Protein AF-A0A7S0AEI3-F1 (afdb_monomer)

Organism: NCBI:txid73915

Foldseek 3Di:
DDPVVVVVVVVVVVVVVVVPDDDDDDPPPPPDDPPPDPDPPDDQCPPPDDPVVSVVVVVVVVVVVVVVVVVVCVPDDDPDPPDDPVRVVVVVVLLLVLLVVVLCVQQVQPPVSWRALVRGDPPPDDPVVVVLCVVVSVVRVVPRDTDDSVNSSVVSVVSCVVDPDNCVVVSDPPPCVCVPVVVVVVVVPDDDDPDDDPVNVVVVVVPDDPDDDDDD

Radius of gyration: 32.13 Å; Cα contacts (8 Å, |Δi|>4): 62; chains: 1; bounding box: 70×62×82 Å

Mean predicted aligned error: 19.8 Å

Sequence (216 aa):
KSYSERWVSLRKQVLQEQENGPSQDSRSQPEFRPQTGRGPLVERNKDHLPIGEFLYESGREKALQSQLLLEERGRSQPSTPRIGEASQKLFEETKRRKYRDLYETLVAADPEGKLRASTLTLSGLDDEFVEFLRPMTAYLHETGAALEFEPFCVALDCQRQHSVMPTAHLFVQKSSARTSGRYRAELEGESFMPQLDQLSTRIAARHRPRSAPLHE

pLDDT: mean 76.13, std 14.88, range [39.88, 94.5]

Structure (mmCIF, N/CA/C/O backbone):
data_AF-A0A7S0AEI3-F1
#
_entry.id   AF-A0A7S0AEI3-F1
#
loop_
_atom_site.group_PDB
_atom_site.id
_atom_site.type_symbol
_atom_site.label_atom_id
_atom_site.label_alt_id
_atom_site.label_comp_id
_atom_site.label_asym_id
_atom_site.label_entity_id
_atom_site.label_seq_id
_atom_site.pdbx_PDB_ins_code
_atom_site.Cartn_x
_atom_site.Cartn_y
_atom_site.Cartn_z
_atom_site.occupancy
_atom_site.B_iso_or_equiv
_atom_site.auth_seq_id
_atom_site.auth_comp_id
_atom_site.auth_asym_id
_atom_site.auth_atom_id
_atom_site.pdbx_PDB_model_num
ATOM 1 N N . LYS A 1 1 ? 0.961 30.733 -8.174 1.00 44.06 1 LYS A N 1
ATOM 2 C CA . LYS A 1 1 ? 1.424 31.634 -9.259 1.00 44.06 1 LYS A CA 1
ATOM 3 C C . LYS A 1 1 ? 1.709 30.764 -10.475 1.00 44.06 1 LYS A C 1
ATOM 5 O O . LYS A 1 1 ? 2.443 29.794 -10.345 1.00 44.06 1 LYS A O 1
ATOM 10 N N . SER A 1 2 ? 0.959 30.994 -11.549 1.00 47.44 2 SER A N 1
ATOM 11 C CA . SER A 1 2 ? 0.700 30.035 -12.627 1.00 47.44 2 SER A CA 1
ATOM 12 C C . SER A 1 2 ? 1.931 29.817 -13.512 1.00 47.44 2 SER A C 1
ATOM 14 O O . SER A 1 2 ? 2.505 30.775 -14.021 1.00 47.44 2 SER A O 1
ATOM 16 N N . TYR A 1 3 ? 2.312 28.555 -13.734 1.00 47.28 3 TYR A N 1
ATOM 17 C CA . TYR A 1 3 ? 3.397 28.150 -14.643 1.00 47.28 3 TYR A CA 1
ATOM 18 C C . TYR A 1 3 ? 3.211 28.670 -16.085 1.00 47.28 3 TYR A C 1
ATOM 20 O O . TYR A 1 3 ? 4.181 28.754 -16.834 1.00 47.28 3 TYR A O 1
ATOM 28 N N . SER A 1 4 ? 1.989 29.063 -16.456 1.00 63.56 4 SER A N 1
ATOM 29 C CA . SER A 1 4 ? 1.627 29.602 -17.772 1.00 63.56 4 SER A CA 1
ATOM 30 C C . SER A 1 4 ? 2.341 30.920 -18.110 1.00 63.56 4 SER A C 1
ATOM 32 O O . SER A 1 4 ? 2.839 31.093 -19.222 1.00 63.56 4 SER A O 1
ATOM 34 N N . GLU A 1 5 ? 2.485 31.829 -17.143 1.00 65.75 5 GLU A N 1
ATOM 35 C CA . GLU A 1 5 ? 3.040 33.169 -17.397 1.00 65.75 5 GLU A CA 1
ATOM 36 C C . GLU A 1 5 ? 4.527 33.122 -17.759 1.00 65.75 5 GLU A C 1
ATOM 38 O O . GLU A 1 5 ? 4.991 33.879 -18.610 1.00 65.75 5 GLU A O 1
ATOM 43 N N . ARG A 1 6 ? 5.274 32.178 -17.172 1.00 68.31 6 ARG A N 1
ATOM 44 C CA . ARG A 1 6 ? 6.701 31.988 -17.470 1.00 68.31 6 ARG A CA 1
ATOM 45 C C . ARG A 1 6 ? 6.923 31.564 -18.920 1.00 68.31 6 ARG A C 1
ATOM 47 O O . ARG A 1 6 ? 7.842 32.056 -19.567 1.00 68.31 6 ARG A O 1
ATOM 54 N N . TRP A 1 7 ? 6.059 30.692 -19.434 1.00 59.41 7 TRP A N 1
ATOM 55 C CA . TRP A 1 7 ? 6.139 30.195 -20.806 1.00 59.41 7 TRP A CA 1
ATOM 56 C C . TRP A 1 7 ? 5.724 31.241 -21.838 1.00 59.41 7 T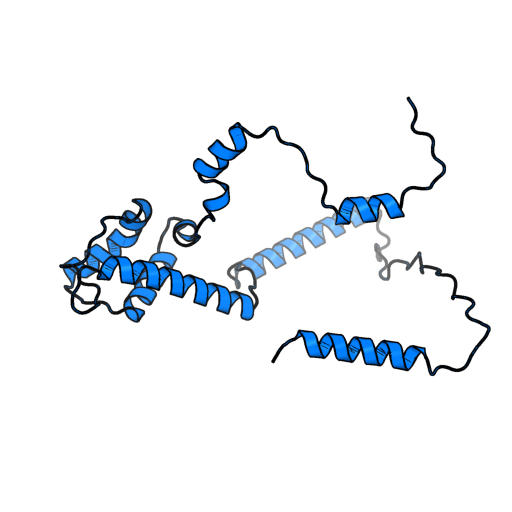RP A C 1
ATOM 58 O O . TRP A 1 7 ? 6.346 31.340 -22.896 1.00 59.41 7 TRP A O 1
ATOM 68 N N . VAL A 1 8 ? 4.717 32.059 -21.525 1.00 74.06 8 VAL A N 1
ATOM 69 C CA . VAL A 1 8 ? 4.290 33.158 -22.403 1.00 74.06 8 VAL A CA 1
ATOM 70 C C . VAL A 1 8 ? 5.374 34.237 -22.498 1.00 74.06 8 VAL A C 1
ATOM 72 O O . VAL A 1 8 ? 5.661 34.715 -23.597 1.00 74.06 8 VAL A O 1
ATOM 75 N N . SER A 1 9 ? 6.031 34.567 -21.383 1.00 75.75 9 SER A N 1
ATOM 76 C CA . SER A 1 9 ? 7.132 35.538 -21.359 1.00 75.75 9 SER A CA 1
ATOM 77 C C . SER A 1 9 ? 8.367 35.047 -22.115 1.00 75.75 9 SER A C 1
ATOM 79 O O . SER A 1 9 ? 8.921 35.801 -22.911 1.00 75.75 9 SER A O 1
ATOM 81 N N . LEU A 1 10 ? 8.744 33.771 -21.960 1.00 73.69 10 LEU A N 1
ATOM 82 C CA . LEU A 1 10 ? 9.875 33.188 -22.690 1.00 73.69 10 LEU A CA 1
ATOM 83 C C . LEU A 1 10 ? 9.633 33.201 -24.208 1.00 73.69 10 LEU A C 1
ATOM 85 O O . LEU A 1 10 ? 10.528 33.500 -24.991 1.00 73.69 10 LEU A O 1
ATOM 89 N N . ARG A 1 11 ? 8.392 32.931 -24.635 1.00 74.69 11 ARG A N 1
ATOM 90 C CA . ARG A 1 11 ? 8.020 32.938 -26.054 1.00 74.69 11 ARG A CA 1
ATOM 91 C C . ARG A 1 11 ? 8.049 34.342 -26.655 1.00 74.69 11 ARG A C 1
ATOM 93 O O . ARG A 1 11 ? 8.508 34.499 -27.782 1.00 74.69 11 ARG A O 1
ATOM 100 N N . LYS A 1 12 ? 7.588 35.352 -25.908 1.00 73.75 12 LYS A N 1
ATOM 101 C CA . LYS A 1 12 ? 7.699 36.760 -26.318 1.00 73.75 12 LYS A CA 1
ATOM 102 C C . LYS A 1 12 ? 9.157 37.193 -26.448 1.00 73.75 12 LYS A C 1
ATOM 104 O O . LYS A 1 12 ? 9.487 37.851 -27.424 1.00 73.75 12 LYS A O 1
ATOM 109 N N . GLN A 1 13 ? 10.016 36.772 -25.523 1.00 72.94 13 GLN A N 1
ATOM 110 C CA . GLN A 1 13 ? 11.439 37.103 -25.549 1.00 72.94 13 GLN A CA 1
ATOM 111 C C . GLN A 1 13 ? 12.151 36.502 -26.775 1.00 72.94 13 GLN A C 1
ATOM 113 O O . GLN A 1 13 ? 12.852 37.215 -27.482 1.00 72.94 13 GLN A O 1
ATOM 118 N N . VAL A 1 14 ? 11.873 35.235 -27.105 1.00 72.12 14 VAL A N 1
ATOM 119 C CA . VAL A 1 14 ? 12.439 34.562 -28.293 1.00 72.12 14 VAL A CA 1
ATOM 120 C C . VAL A 1 14 ? 11.960 35.188 -29.611 1.00 72.12 14 VAL A C 1
ATOM 122 O O . VAL A 1 14 ? 12.730 35.283 -30.563 1.00 72.12 14 VAL A O 1
ATOM 125 N N . LEU A 1 15 ? 10.701 35.632 -29.680 1.00 66.31 15 LEU A N 1
ATOM 126 C CA . LEU A 1 15 ? 10.169 36.336 -30.856 1.00 66.31 15 LEU A CA 1
ATOM 127 C C . LEU A 1 15 ? 10.798 37.728 -31.021 1.00 66.31 15 LEU A C 1
ATOM 129 O O . LEU A 1 15 ? 11.117 38.129 -32.134 1.00 66.31 15 LEU A O 1
ATOM 133 N N . GLN A 1 16 ? 11.037 38.431 -29.914 1.00 59.69 16 GLN A N 1
ATOM 134 C CA . GLN A 1 16 ? 11.614 39.775 -29.918 1.00 59.69 16 GLN A CA 1
ATOM 135 C C . GLN A 1 16 ? 13.125 39.777 -30.229 1.00 59.69 16 GLN A C 1
ATOM 137 O O . GLN A 1 16 ? 13.637 40.736 -30.804 1.00 59.69 16 GLN A O 1
ATOM 142 N N . GLU A 1 17 ? 13.831 38.687 -29.913 1.00 57.75 17 GLU A N 1
ATOM 143 C CA . GLU A 1 17 ? 15.216 38.445 -30.349 1.00 57.75 17 GLU A CA 1
ATOM 144 C C . GLU A 1 17 ? 15.315 38.056 -31.836 1.00 57.75 17 GLU A C 1
ATOM 146 O O . GLU A 1 17 ? 16.357 38.266 -32.457 1.00 57.75 17 GLU A O 1
ATOM 151 N N . GLN A 1 18 ? 14.236 37.541 -32.439 1.00 55.62 18 GLN A N 1
ATOM 152 C CA . GLN A 1 18 ? 14.187 37.211 -33.869 1.00 55.62 18 GLN A CA 1
ATOM 153 C C . GLN A 1 18 ? 13.951 38.426 -34.778 1.00 55.62 18 GLN A C 1
ATOM 155 O O . GLN A 1 18 ? 14.414 38.408 -35.917 1.00 55.62 18 GLN A O 1
ATOM 160 N N . GLU A 1 19 ? 13.275 39.476 -34.301 1.00 53.00 19 GLU A N 1
ATOM 161 C CA . GLU A 1 19 ? 12.952 40.665 -35.112 1.00 53.00 19 GLU A CA 1
ATOM 162 C C . GLU A 1 19 ? 14.052 41.745 -35.141 1.00 53.00 19 GLU A C 1
ATOM 164 O O . GLU A 1 19 ? 14.006 42.620 -35.999 1.00 53.00 19 GLU A O 1
ATOM 169 N N . ASN A 1 20 ? 15.069 41.682 -34.270 1.00 50.28 20 ASN A N 1
ATOM 170 C CA . ASN A 1 20 ? 16.138 42.699 -34.185 1.00 50.28 20 ASN A CA 1
ATOM 171 C C . ASN A 1 20 ? 17.513 42.246 -34.723 1.00 50.28 20 ASN A C 1
ATOM 173 O O . ASN A 1 20 ? 18.529 42.891 -34.461 1.00 50.28 20 ASN A O 1
ATOM 177 N N . GLY A 1 21 ? 17.578 41.143 -35.473 1.00 40.03 21 GLY A N 1
ATOM 178 C CA . GLY A 1 21 ? 18.807 40.702 -36.142 1.00 40.03 21 GLY A CA 1
ATOM 179 C C . GLY A 1 21 ? 18.993 41.385 -37.506 1.00 40.03 21 GLY A C 1
ATOM 180 O O . GLY A 1 21 ? 18.027 41.461 -38.264 1.00 40.03 21 GLY A O 1
ATOM 181 N N . PRO A 1 22 ? 20.200 41.867 -37.862 1.00 43.44 22 PRO A N 1
ATOM 182 C CA . PRO A 1 22 ? 20.429 42.528 -39.143 1.00 43.44 22 PRO A CA 1
ATOM 183 C C . PRO A 1 22 ? 20.186 41.561 -40.309 1.00 43.44 22 PRO A C 1
ATOM 185 O O . PRO A 1 22 ? 20.614 40.406 -40.268 1.00 43.44 22 PRO A O 1
ATOM 188 N N . SER A 1 23 ? 19.517 42.057 -41.355 1.00 51.41 23 SER A N 1
ATOM 189 C CA . SER A 1 23 ? 19.374 41.391 -42.651 1.00 51.41 23 SER A CA 1
ATOM 190 C C . SER A 1 23 ? 20.728 40.881 -43.144 1.00 51.41 23 SER A C 1
ATOM 192 O O . SER A 1 23 ? 21.584 41.662 -43.555 1.00 51.41 23 SER A O 1
ATOM 194 N N . GLN A 1 24 ? 20.909 39.563 -43.121 1.00 45.34 24 GLN A N 1
ATOM 195 C CA . GLN A 1 24 ? 21.987 38.876 -43.818 1.00 45.34 24 GLN A CA 1
ATOM 196 C C . GLN A 1 24 ? 21.371 37.869 -44.788 1.00 45.34 24 GLN A C 1
ATOM 198 O O . GLN A 1 24 ? 21.013 36.746 -44.423 1.00 45.34 24 GLN A O 1
ATOM 203 N N . ASP A 1 25 ? 21.273 38.296 -46.046 1.00 48.03 25 ASP A N 1
ATOM 204 C CA . ASP A 1 25 ? 21.417 37.415 -47.200 1.00 48.03 25 ASP A CA 1
ATOM 205 C C . ASP A 1 25 ? 22.655 36.535 -46.984 1.00 48.03 25 ASP A C 1
ATOM 207 O O . ASP A 1 25 ? 23.766 37.059 -46.952 1.00 48.03 25 ASP A O 1
ATOM 211 N N . SER A 1 26 ? 22.448 35.228 -46.765 1.00 48.03 26 SER A N 1
ATOM 212 C CA . SER A 1 26 ? 23.419 34.102 -46.789 1.00 48.03 26 SER A CA 1
ATOM 213 C C . SER A 1 26 ? 23.170 33.071 -45.676 1.00 48.03 26 SER A C 1
ATOM 215 O O . SER A 1 26 ? 24.053 32.720 -44.902 1.00 48.03 26 SER A O 1
ATOM 217 N N . ARG A 1 27 ? 21.970 32.486 -45.610 1.00 49.81 27 ARG A N 1
ATOM 218 C CA . ARG A 1 27 ? 21.813 31.168 -44.969 1.00 49.81 27 ARG A CA 1
ATOM 219 C C . ARG A 1 27 ? 21.789 30.085 -46.038 1.00 49.81 27 ARG A C 1
ATOM 221 O O . ARG A 1 27 ? 20.763 29.454 -46.275 1.00 49.81 27 ARG A O 1
ATOM 228 N N . SER A 1 28 ? 22.945 29.848 -46.660 1.00 56.56 28 SER A N 1
ATOM 229 C CA . SER A 1 28 ? 23.276 28.490 -47.086 1.00 56.56 28 SER A CA 1
ATOM 230 C C . SER A 1 28 ? 23.247 27.632 -45.822 1.00 56.56 28 SER A C 1
ATOM 232 O O . SER A 1 28 ? 24.151 27.660 -44.990 1.00 56.56 28 SER A O 1
ATOM 234 N N . GLN A 1 29 ? 22.126 26.950 -45.609 1.00 61.62 29 GLN A N 1
ATOM 235 C CA . GLN A 1 29 ? 22.013 25.918 -44.587 1.00 61.62 29 GLN A CA 1
ATOM 236 C C . GLN A 1 29 ? 23.219 24.976 -44.748 1.00 61.62 29 GLN A C 1
ATOM 238 O O . GLN A 1 29 ? 23.437 24.499 -45.865 1.00 61.62 29 GLN A O 1
ATOM 243 N N . PRO A 1 30 ? 24.027 24.720 -43.703 1.00 64.00 30 PRO A N 1
ATOM 244 C CA . PRO A 1 30 ? 25.068 23.712 -43.797 1.00 64.00 30 PRO A CA 1
ATOM 245 C C . PRO A 1 30 ? 24.380 22.374 -44.070 1.00 64.00 30 PRO A C 1
ATOM 247 O O . PRO A 1 30 ? 23.613 21.870 -43.251 1.00 64.00 30 PRO A O 1
ATOM 250 N N . GLU A 1 31 ? 24.605 21.850 -45.271 1.00 70.94 31 GLU A N 1
ATOM 251 C CA . GLU A 1 31 ? 24.071 20.580 -45.740 1.00 70.94 31 GLU A CA 1
ATOM 252 C C . GLU A 1 31 ? 24.394 19.492 -44.706 1.00 70.94 31 GLU A C 1
ATOM 254 O O . GLU A 1 31 ? 25.557 19.250 -44.372 1.00 70.94 31 GLU A O 1
ATOM 259 N N . PHE A 1 32 ? 23.352 18.883 -44.137 1.00 72.31 32 PHE A N 1
ATOM 260 C CA . PHE A 1 32 ? 23.480 17.868 -43.098 1.00 72.31 32 PHE A CA 1
ATOM 261 C C . PHE A 1 32 ? 24.219 16.649 -43.658 1.00 72.31 32 PHE A C 1
ATOM 263 O O . PHE A 1 32 ? 23.656 15.843 -44.396 1.00 72.31 32 PHE A O 1
ATOM 270 N N . ARG A 1 33 ? 25.495 16.514 -43.290 1.00 70.81 33 ARG A N 1
ATOM 271 C CA . ARG A 1 33 ? 26.323 15.342 -43.585 1.00 70.81 33 ARG A CA 1
ATOM 272 C C . ARG A 1 33 ? 26.484 14.542 -42.300 1.00 70.81 33 ARG A C 1
ATOM 274 O O . ARG A 1 33 ? 27.399 14.834 -41.526 1.00 70.81 33 ARG A O 1
ATOM 281 N N . PRO A 1 34 ? 25.591 13.574 -42.018 1.00 75.12 34 PRO A N 1
ATOM 282 C CA . PRO A 1 34 ? 25.747 12.740 -40.843 1.00 75.12 34 PRO A CA 1
ATOM 283 C C . PRO A 1 34 ? 27.094 12.038 -40.953 1.00 75.12 34 PRO A C 1
ATOM 285 O O . PRO A 1 34 ? 27.416 11.425 -41.973 1.00 75.12 34 PRO A O 1
ATOM 288 N N . GLN A 1 35 ? 27.895 12.161 -39.901 1.00 74.75 35 GLN A N 1
ATOM 289 C CA . GLN A 1 35 ? 29.186 11.503 -39.809 1.00 74.75 35 GLN A CA 1
ATOM 290 C C . GLN A 1 35 ? 28.932 9.997 -39.655 1.00 74.75 35 GLN A C 1
ATOM 292 O O . GLN A 1 35 ? 28.807 9.468 -38.552 1.00 74.75 35 GLN A O 1
ATOM 297 N N . THR A 1 36 ? 28.758 9.315 -40.782 1.00 71.81 36 THR A N 1
ATOM 298 C CA . THR A 1 36 ? 28.615 7.864 -40.850 1.00 71.81 36 THR A CA 1
ATOM 299 C C . THR A 1 36 ? 30.013 7.250 -40.895 1.00 71.81 36 THR A C 1
ATOM 301 O O . THR A 1 36 ? 30.912 7.782 -41.540 1.00 71.81 36 THR A O 1
ATOM 304 N N . GLY A 1 37 ? 30.227 6.161 -40.153 1.00 66.81 37 GLY A N 1
ATOM 305 C CA . GLY A 1 37 ? 31.503 5.437 -40.184 1.00 66.81 37 G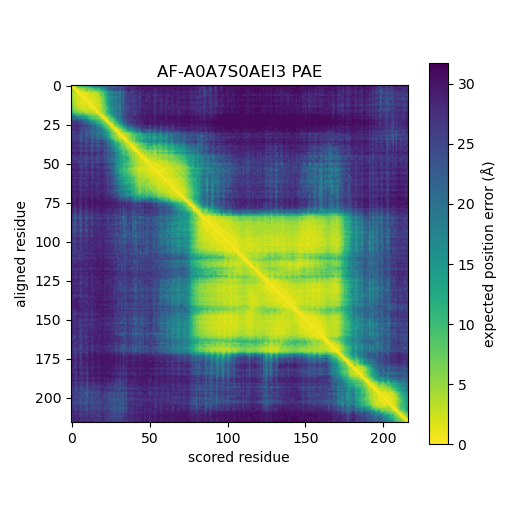LY A CA 1
ATOM 306 C C . GLY A 1 37 ? 32.513 5.793 -39.092 1.00 66.81 37 GLY A C 1
ATOM 307 O O . GLY A 1 37 ? 33.714 5.760 -39.345 1.00 66.81 37 GLY A O 1
ATOM 308 N N . ARG A 1 38 ? 32.077 6.065 -37.852 1.00 74.19 38 ARG A N 1
ATOM 309 C CA . ARG A 1 38 ? 33.008 5.926 -36.719 1.00 74.19 38 ARG A CA 1
ATOM 310 C C . ARG A 1 38 ? 33.441 4.464 -36.637 1.00 74.19 38 ARG A C 1
ATOM 312 O O . ARG A 1 38 ? 32.641 3.604 -36.271 1.00 74.19 38 ARG A O 1
ATOM 319 N N . GLY A 1 39 ? 34.689 4.200 -37.018 1.00 73.94 39 GLY A N 1
ATOM 320 C CA . GLY A 1 39 ? 35.309 2.896 -36.828 1.00 73.94 39 GLY A CA 1
ATOM 321 C C . GLY A 1 39 ? 35.254 2.492 -35.350 1.00 73.94 39 GLY A C 1
ATOM 322 O O . GLY A 1 39 ? 35.203 3.363 -34.475 1.00 73.94 39 GLY A O 1
ATOM 323 N N . PRO A 1 40 ? 35.213 1.187 -35.043 1.00 74.81 40 PRO A N 1
ATOM 324 C CA . PRO A 1 40 ? 35.246 0.725 -33.663 1.00 74.81 40 PRO A CA 1
ATOM 325 C C . PRO A 1 40 ? 36.484 1.297 -32.957 1.00 74.81 40 PRO A C 1
ATOM 327 O O . PRO A 1 40 ? 37.599 1.140 -33.441 1.00 74.81 40 PRO A O 1
ATOM 330 N N . LEU A 1 41 ? 36.284 1.956 -31.809 1.00 74.56 41 LEU A N 1
ATOM 331 C CA . LEU A 1 41 ? 37.374 2.539 -31.009 1.00 74.56 41 LEU A CA 1
ATOM 332 C C . LEU A 1 41 ? 38.337 1.487 -30.440 1.00 74.56 41 LEU A C 1
ATOM 334 O O . LEU A 1 41 ? 39.406 1.832 -29.949 1.00 74.56 41 LEU A O 1
ATOM 338 N N . VAL A 1 42 ? 37.936 0.218 -30.460 1.00 74.31 42 VAL A N 1
ATOM 339 C CA . VAL A 1 42 ? 38.670 -0.884 -29.853 1.00 74.31 42 VAL A CA 1
ATOM 340 C C . VAL A 1 42 ? 38.805 -1.995 -30.880 1.00 74.31 42 VAL A C 1
ATOM 342 O O . VAL A 1 42 ? 37.814 -2.469 -31.444 1.00 74.31 42 VAL A O 1
ATOM 345 N N . GLU A 1 43 ? 40.046 -2.405 -31.105 1.00 80.69 43 GLU A N 1
ATOM 346 C CA . GLU A 1 43 ? 40.370 -3.594 -31.876 1.00 80.69 43 GLU A CA 1
ATOM 347 C C . GLU A 1 43 ? 39.783 -4.828 -31.185 1.00 80.69 43 GLU A C 1
ATOM 349 O O . GLU A 1 43 ? 40.017 -5.063 -29.999 1.00 80.69 43 GLU A O 1
ATOM 354 N N . ARG A 1 44 ? 38.951 -5.574 -31.918 1.00 77.88 44 ARG A N 1
ATOM 355 C CA . ARG A 1 44 ? 38.142 -6.659 -31.348 1.00 77.88 44 ARG A CA 1
ATOM 356 C C . ARG A 1 44 ? 38.967 -7.903 -31.034 1.00 77.88 44 ARG A C 1
ATOM 358 O O . ARG A 1 44 ? 38.682 -8.530 -30.030 1.00 77.88 44 ARG A O 1
ATOM 365 N N . ASN A 1 45 ? 39.958 -8.229 -31.864 1.00 84.19 45 ASN A N 1
ATOM 366 C CA . ASN A 1 45 ? 40.804 -9.418 -31.745 1.00 84.19 45 ASN A CA 1
ATOM 367 C C . ASN A 1 45 ? 42.276 -8.990 -31.737 1.00 84.19 45 ASN A C 1
ATOM 369 O O . ASN A 1 45 ? 42.949 -9.053 -32.764 1.00 84.19 45 ASN A O 1
ATOM 373 N N . LYS A 1 46 ? 42.734 -8.486 -30.588 1.00 82.94 46 LYS A N 1
ATOM 374 C CA . LYS A 1 46 ? 44.111 -7.998 -30.407 1.00 82.94 46 LYS A CA 1
ATOM 375 C C . LYS A 1 46 ? 45.151 -9.111 -30.531 1.00 82.94 46 LYS A C 1
ATOM 377 O O . LYS A 1 46 ? 46.284 -8.852 -30.910 1.00 82.94 46 LYS A O 1
ATOM 382 N N . ASP A 1 47 ? 44.738 -10.339 -30.244 1.00 85.44 47 ASP A N 1
ATOM 383 C CA . ASP A 1 47 ? 45.613 -11.508 -30.199 1.00 85.44 47 ASP A CA 1
ATOM 384 C C . ASP A 1 47 ? 45.698 -12.227 -31.557 1.00 85.44 47 ASP A C 1
ATOM 386 O O . ASP A 1 47 ? 46.338 -13.269 -31.674 1.00 85.44 47 ASP A O 1
ATOM 390 N N . HIS A 1 48 ? 45.055 -11.672 -32.598 1.00 85.38 48 HIS A N 1
ATOM 391 C CA . HIS A 1 48 ? 44.999 -12.214 -33.962 1.00 85.38 48 HIS A CA 1
ATOM 392 C C . HIS A 1 48 ? 44.632 -13.706 -34.030 1.00 85.38 48 HIS A C 1
ATOM 394 O O . HIS A 1 48 ? 45.042 -14.423 -34.944 1.00 85.38 48 HIS A O 1
ATOM 400 N N . LEU A 1 49 ? 43.816 -14.169 -33.082 1.00 88.81 49 LEU A N 1
ATOM 401 C CA . LEU A 1 49 ? 43.397 -15.561 -33.007 1.00 88.81 49 LEU A CA 1
ATOM 402 C C . LEU A 1 49 ? 42.528 -15.942 -34.214 1.00 88.81 49 LEU A C 1
ATOM 404 O O . LEU A 1 49 ? 41.784 -15.096 -34.734 1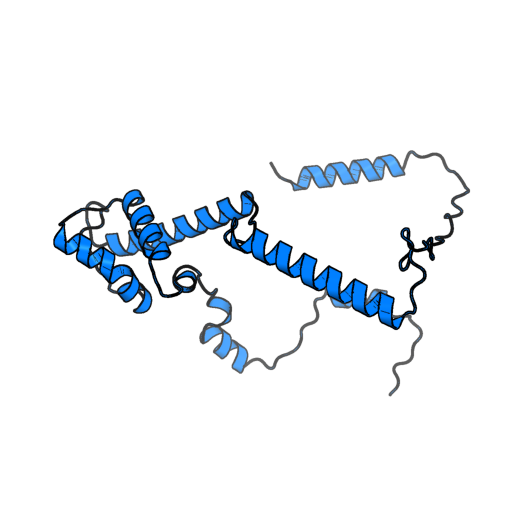.00 88.81 49 LEU A O 1
ATOM 408 N N . PRO A 1 50 ? 42.544 -17.217 -34.639 1.00 92.50 50 PRO A N 1
ATOM 409 C CA . PRO A 1 50 ? 41.534 -17.747 -35.541 1.00 92.50 50 PRO A CA 1
ATOM 410 C C . PRO A 1 50 ? 40.131 -17.412 -35.025 1.00 92.50 50 PRO A C 1
ATOM 412 O O . PRO A 1 50 ? 39.854 -17.509 -33.830 1.00 92.50 50 PRO A O 1
ATOM 415 N N . ILE A 1 51 ? 39.219 -17.039 -35.928 1.00 84.31 51 ILE A N 1
ATOM 416 C CA . ILE A 1 51 ? 37.892 -16.521 -35.553 1.00 84.31 51 ILE A CA 1
ATOM 417 C C . ILE A 1 51 ? 37.122 -17.454 -34.601 1.00 84.31 51 ILE A C 1
ATOM 419 O O . ILE A 1 51 ? 36.409 -16.975 -33.724 1.00 84.31 51 ILE A O 1
ATOM 423 N N . GLY A 1 52 ? 37.289 -18.775 -34.738 1.00 90.00 52 GLY A N 1
ATOM 424 C CA . GLY A 1 52 ? 36.667 -19.762 -33.853 1.00 90.00 52 GLY A CA 1
ATOM 425 C C . GLY A 1 52 ? 37.199 -19.713 -32.419 1.00 90.00 52 GLY A C 1
ATOM 426 O O . GLY A 1 52 ? 36.408 -19.723 -31.479 1.00 90.00 52 GLY A O 1
ATOM 427 N N . GLU A 1 53 ? 38.517 -19.597 -32.250 1.00 89.06 53 GLU A N 1
ATOM 428 C CA . GLU A 1 53 ? 39.165 -19.509 -30.935 1.00 89.06 53 GLU A CA 1
ATOM 429 C C . GLU A 1 53 ? 38.836 -18.179 -30.258 1.00 89.06 53 GLU A C 1
ATOM 431 O O . GLU A 1 53 ? 38.396 -18.163 -29.111 1.00 89.06 53 GLU A O 1
ATOM 436 N N . PHE A 1 54 ? 38.899 -17.078 -31.012 1.00 90.75 54 PHE A N 1
ATOM 437 C CA . PHE A 1 54 ? 38.508 -15.757 -30.523 1.00 90.75 54 PHE A CA 1
ATOM 438 C C . PHE A 1 54 ? 37.065 -15.727 -29.995 1.00 90.75 54 PHE A C 1
ATOM 440 O O . PHE A 1 54 ? 36.793 -15.182 -28.922 1.00 90.75 54 PHE A O 1
ATOM 447 N N . LEU A 1 55 ? 36.116 -1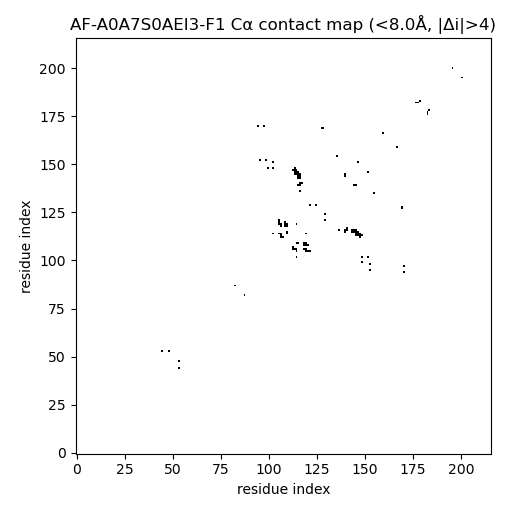6.305 -30.743 1.00 88.44 55 LEU A N 1
ATOM 448 C CA . LEU A 1 55 ? 34.712 -16.357 -30.328 1.00 88.44 55 LEU A CA 1
ATOM 449 C C . LEU A 1 55 ? 34.510 -17.255 -29.106 1.00 88.44 55 LEU A C 1
ATOM 451 O O . LEU A 1 55 ? 33.709 -16.913 -28.233 1.00 88.44 55 LEU A O 1
ATOM 455 N N . TYR A 1 56 ? 35.234 -18.373 -29.031 1.00 90.00 56 TYR A N 1
ATOM 456 C CA . TYR A 1 56 ? 35.187 -19.282 -27.891 1.00 90.00 56 TYR A CA 1
ATOM 457 C C . TYR A 1 56 ? 35.697 -18.606 -26.613 1.00 90.00 56 TYR A C 1
ATOM 459 O O . TYR A 1 56 ? 35.007 -18.617 -25.592 1.00 90.00 56 TYR A O 1
ATOM 467 N N . GLU A 1 57 ? 36.851 -17.943 -26.677 1.00 87.44 57 GLU A N 1
ATOM 468 C CA . GLU A 1 57 ? 37.429 -17.219 -25.543 1.00 87.44 57 GLU A CA 1
ATOM 469 C C . GLU A 1 57 ? 36.577 -16.016 -25.136 1.00 87.44 57 GLU A C 1
ATOM 471 O O . GLU A 1 57 ? 36.247 -15.874 -23.959 1.00 87.44 57 GLU A O 1
ATOM 476 N N . SER A 1 58 ? 36.109 -15.221 -26.104 1.00 84.56 58 SER A N 1
ATOM 477 C CA . SER A 1 58 ? 35.203 -14.092 -25.853 1.00 84.56 58 SER A CA 1
ATOM 478 C C . SER A 1 58 ? 33.888 -14.534 -25.204 1.00 84.56 58 SER A C 1
ATOM 480 O O . SER A 1 58 ? 33.335 -13.841 -24.347 1.00 84.56 58 SER A O 1
ATOM 482 N N . GLY A 1 59 ? 33.347 -15.680 -25.630 1.00 86.75 59 GLY A N 1
ATOM 483 C CA . GLY A 1 59 ? 32.152 -16.274 -25.038 1.00 86.75 59 GLY A CA 1
ATOM 484 C C . GLY A 1 59 ? 32.402 -16.741 -23.606 1.00 86.75 59 GLY A C 1
ATOM 485 O O . GLY A 1 59 ? 31.606 -16.443 -22.712 1.00 86.75 59 GLY A O 1
ATOM 486 N N . ARG A 1 60 ? 33.536 -17.411 -23.374 1.00 88.75 60 ARG A N 1
ATOM 487 C CA . ARG A 1 60 ? 33.954 -17.890 -22.052 1.00 88.75 60 ARG A CA 1
ATOM 488 C C . ARG A 1 60 ? 34.179 -16.739 -21.072 1.00 88.75 60 ARG A C 1
ATOM 490 O O . ARG A 1 60 ? 33.701 -16.801 -19.944 1.00 88.75 60 ARG A O 1
ATOM 497 N N . GLU A 1 61 ? 34.861 -15.680 -21.498 1.00 85.44 61 GLU A N 1
ATOM 498 C CA . GLU A 1 61 ? 35.134 -14.503 -20.670 1.00 85.44 61 GLU A CA 1
ATOM 499 C C . GLU A 1 61 ? 33.839 -13.790 -20.262 1.00 85.44 61 GLU A C 1
ATOM 501 O O . GLU A 1 61 ? 33.641 -13.487 -19.085 1.00 85.44 61 GLU A O 1
ATOM 506 N N . LYS A 1 62 ? 32.902 -13.599 -21.200 1.00 84.94 62 LYS A N 1
ATOM 507 C CA . LYS A 1 62 ? 31.590 -13.000 -20.902 1.00 84.94 62 LYS A CA 1
ATOM 508 C C . LYS A 1 62 ? 30.762 -13.842 -19.939 1.00 84.94 62 LYS A C 1
ATOM 510 O O . LYS A 1 62 ? 30.086 -13.282 -19.077 1.00 84.94 62 LYS A O 1
ATOM 515 N N . ALA A 1 63 ? 30.805 -15.167 -20.071 1.00 82.94 63 ALA A N 1
ATOM 516 C CA . ALA A 1 63 ? 30.113 -16.066 -19.155 1.00 82.94 63 ALA A CA 1
ATOM 517 C C . ALA A 1 63 ? 30.680 -15.956 -17.730 1.00 82.94 63 ALA A C 1
ATOM 519 O O . ALA A 1 63 ? 29.911 -15.820 -16.779 1.00 82.94 63 ALA A O 1
ATOM 520 N N . LEU A 1 64 ? 32.009 -15.916 -17.591 1.00 85.69 64 LEU A N 1
ATOM 521 C CA . LEU A 1 64 ? 32.678 -15.737 -16.299 1.00 85.69 64 LEU A CA 1
ATOM 522 C C . LEU A 1 64 ? 32.389 -14.362 -15.683 1.00 85.69 64 LEU A C 1
ATOM 524 O O . LEU A 1 64 ? 32.050 -14.281 -14.505 1.00 85.69 64 LEU A O 1
ATOM 528 N N . GLN A 1 65 ? 32.442 -13.285 -16.471 1.00 83.25 65 GLN A N 1
ATOM 529 C CA . GLN A 1 65 ? 32.077 -11.944 -15.998 1.00 83.25 65 GLN A CA 1
ATOM 530 C C . GLN A 1 65 ? 30.609 -11.866 -15.566 1.00 83.25 65 GLN A C 1
ATOM 532 O O . GLN A 1 65 ? 30.298 -11.269 -14.538 1.00 83.25 65 GLN A O 1
ATOM 537 N N . SER A 1 66 ? 29.699 -12.492 -16.318 1.00 79.44 66 SER A N 1
ATOM 538 C CA . SER A 1 66 ? 28.285 -12.571 -15.948 1.00 79.44 66 SER A CA 1
ATOM 539 C C . SER A 1 66 ? 28.090 -13.333 -14.640 1.00 79.44 66 SER A C 1
ATOM 541 O O . SER A 1 66 ? 27.291 -12.909 -13.810 1.00 79.44 66 SER A O 1
ATOM 543 N N . GLN A 1 67 ? 28.806 -14.442 -14.446 1.00 80.62 67 GLN A N 1
ATOM 544 C CA . GLN A 1 67 ? 28.731 -15.238 -13.224 1.00 80.62 67 GLN A CA 1
ATOM 545 C C . GLN A 1 67 ? 29.260 -14.459 -12.015 1.00 80.62 67 GLN A C 1
ATOM 547 O O . GLN A 1 67 ? 28.583 -14.411 -10.993 1.00 80.62 67 GLN A O 1
ATOM 552 N N . LEU A 1 68 ? 30.395 -13.770 -12.157 1.00 79.94 68 LEU A N 1
ATOM 553 C CA . LEU A 1 68 ? 30.945 -12.902 -11.112 1.00 79.94 68 LEU A CA 1
ATOM 554 C C . LEU A 1 68 ? 30.002 -11.742 -10.770 1.00 79.94 68 LEU A C 1
ATOM 556 O O . LEU A 1 68 ? 29.759 -11.478 -9.596 1.00 79.94 68 LEU A O 1
ATOM 560 N N . LEU A 1 69 ? 29.398 -11.095 -11.773 1.00 74.25 69 LEU A N 1
ATOM 561 C CA . LEU A 1 69 ? 28.389 -10.052 -11.554 1.00 74.25 69 LEU A CA 1
ATOM 562 C C . LEU A 1 69 ? 27.142 -10.585 -10.841 1.00 74.25 69 LEU A C 1
ATOM 564 O O . LEU A 1 69 ? 26.554 -9.874 -10.027 1.00 74.25 69 LEU A O 1
ATOM 568 N N . LEU A 1 70 ? 26.717 -11.814 -11.145 1.00 69.19 70 LEU A N 1
ATOM 569 C CA . LEU A 1 70 ? 25.605 -12.491 -10.473 1.00 69.19 70 LEU A CA 1
ATOM 570 C C . LEU A 1 70 ? 25.951 -12.851 -9.024 1.00 69.19 70 LEU A C 1
ATOM 572 O O . LEU A 1 70 ? 25.120 -12.641 -8.141 1.00 69.19 70 LEU A O 1
ATOM 576 N N . GLU A 1 71 ? 27.163 -13.338 -8.765 1.00 70.81 71 GLU A N 1
ATOM 577 C CA . GLU A 1 71 ? 27.646 -13.662 -7.419 1.00 70.81 71 GLU A CA 1
ATOM 578 C C . GLU A 1 71 ? 27.838 -12.409 -6.552 1.00 70.81 71 GLU A C 1
ATOM 580 O O . GLU A 1 71 ? 27.439 -12.409 -5.385 1.00 70.81 71 GLU A O 1
ATOM 585 N N . GLU A 1 72 ? 28.351 -11.309 -7.114 1.00 64.25 72 GLU A N 1
ATOM 586 C CA . GLU A 1 72 ? 28.403 -10.011 -6.428 1.00 64.25 72 GLU A CA 1
ATOM 587 C C . GLU A 1 72 ? 27.000 -9.455 -6.151 1.00 64.25 72 GLU A C 1
ATOM 589 O O . GLU A 1 72 ? 26.733 -8.953 -5.055 1.00 64.25 72 GLU A O 1
ATOM 594 N N . ARG A 1 73 ? 26.059 -9.588 -7.100 1.00 55.97 73 ARG A N 1
ATOM 595 C CA . ARG A 1 73 ? 24.658 -9.184 -6.883 1.00 55.97 73 ARG A CA 1
ATOM 596 C C . ARG A 1 73 ? 23.968 -10.015 -5.812 1.00 55.97 73 ARG A C 1
ATOM 598 O O . ARG A 1 73 ? 23.190 -9.461 -5.039 1.00 55.97 73 ARG A O 1
ATOM 605 N N . GLY A 1 74 ? 24.257 -11.314 -5.757 1.00 54.53 74 GLY A N 1
ATOM 606 C CA . GLY A 1 74 ? 23.676 -12.240 -4.788 1.00 54.53 74 GLY A CA 1
ATOM 607 C C . GLY A 1 74 ? 24.085 -11.957 -3.343 1.00 54.53 74 GLY A C 1
ATOM 608 O O . GLY A 1 74 ? 23.388 -12.387 -2.428 1.00 54.53 74 GLY A O 1
ATOM 609 N N . ARG A 1 75 ? 25.179 -11.214 -3.118 1.00 56.88 75 ARG A N 1
ATOM 610 C CA . ARG A 1 75 ? 25.703 -10.948 -1.770 1.00 56.88 75 ARG A CA 1
ATOM 611 C C . ARG A 1 75 ? 25.278 -9.614 -1.152 1.00 56.88 75 ARG A C 1
ATOM 613 O O . ARG A 1 75 ? 25.349 -9.513 0.069 1.00 56.88 75 ARG A O 1
ATOM 620 N N . SER A 1 76 ? 24.806 -8.622 -1.924 1.00 53.22 76 SER A N 1
ATOM 621 C CA . SER A 1 76 ? 24.715 -7.249 -1.377 1.00 53.22 76 SER A CA 1
ATOM 622 C C . SER A 1 76 ? 23.560 -6.349 -1.833 1.00 53.22 76 SER A C 1
ATOM 624 O O . SER A 1 76 ? 23.550 -5.178 -1.445 1.00 53.22 76 SER A O 1
ATOM 626 N N . GLN A 1 77 ? 22.575 -6.798 -2.617 1.00 48.12 77 GLN A N 1
ATOM 627 C CA . GLN A 1 77 ? 21.412 -5.944 -2.917 1.00 48.12 77 GLN A CA 1
ATOM 628 C C . GLN A 1 77 ? 20.125 -6.771 -3.062 1.00 48.12 77 GLN A C 1
ATOM 630 O O . GLN A 1 77 ? 20.052 -7.599 -3.972 1.00 48.12 77 GLN A O 1
ATOM 635 N N . PRO A 1 78 ? 19.065 -6.512 -2.269 1.00 48.34 78 PRO A N 1
ATOM 636 C CA . PRO A 1 78 ? 17.731 -6.882 -2.715 1.00 48.34 78 PRO A CA 1
ATOM 637 C C . PRO A 1 78 ? 17.483 -6.157 -4.042 1.00 48.34 78 PRO A C 1
ATOM 639 O O . PRO A 1 78 ? 17.771 -4.967 -4.178 1.00 48.34 78 PRO A O 1
ATOM 642 N N . SER A 1 79 ? 16.991 -6.882 -5.042 1.00 49.84 79 SER A N 1
ATOM 643 C CA . SER A 1 79 ? 16.681 -6.378 -6.379 1.00 49.84 79 SER A CA 1
ATOM 644 C C . SER A 1 79 ? 15.447 -5.471 -6.360 1.00 49.84 79 SER A C 1
ATOM 646 O O . SER A 1 79 ? 14.469 -5.718 -7.067 1.00 49.84 79 SER A O 1
ATOM 648 N N . THR A 1 80 ? 15.439 -4.446 -5.511 1.00 55.88 80 THR A N 1
ATOM 649 C CA . THR A 1 80 ? 14.376 -3.457 -5.521 1.00 55.88 80 THR A CA 1
ATOM 650 C C . THR A 1 80 ? 14.655 -2.476 -6.658 1.00 55.88 80 THR A C 1
ATOM 652 O O . THR A 1 80 ? 15.777 -1.975 -6.805 1.00 55.88 80 THR A O 1
ATOM 655 N N . PRO A 1 81 ? 13.669 -2.219 -7.530 1.00 58.44 81 PRO A N 1
ATOM 656 C CA . PRO A 1 81 ? 13.803 -1.178 -8.532 1.00 58.44 81 PRO A CA 1
ATOM 657 C C . PRO A 1 81 ? 14.114 0.138 -7.815 1.00 58.44 81 PRO A C 1
ATOM 659 O O . PRO A 1 81 ? 13.430 0.501 -6.856 1.00 58.44 81 PRO A O 1
ATOM 662 N N . ARG A 1 82 ? 15.162 0.843 -8.263 1.00 65.81 82 ARG A N 1
ATOM 663 C CA . ARG A 1 82 ? 15.533 2.168 -7.747 1.00 65.81 82 ARG A CA 1
ATOM 664 C C . ARG A 1 82 ? 14.465 3.178 -8.155 1.00 65.81 82 ARG A C 1
ATOM 666 O O . ARG A 1 82 ? 14.590 3.884 -9.149 1.00 65.81 82 ARG A O 1
ATOM 673 N N . ILE A 1 83 ? 13.377 3.190 -7.400 1.00 74.75 83 ILE A N 1
ATOM 674 C CA . ILE A 1 83 ? 12.365 4.233 -7.420 1.00 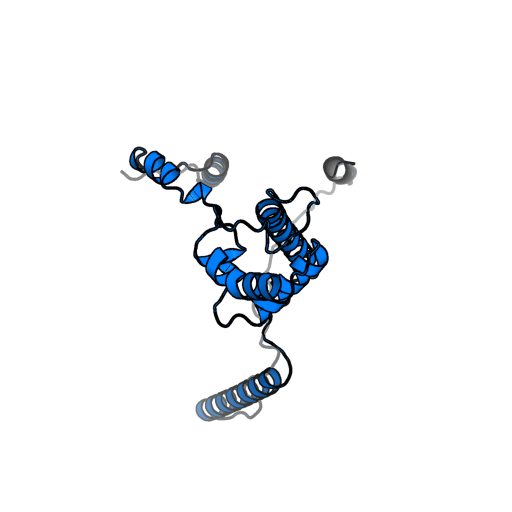74.75 83 ILE A CA 1
ATOM 675 C C . ILE A 1 83 ? 13.050 5.533 -6.987 1.00 74.75 83 ILE A C 1
ATOM 677 O O . ILE A 1 83 ? 13.753 5.568 -5.979 1.00 74.75 83 ILE A O 1
ATOM 681 N N . GLY A 1 84 ? 12.880 6.599 -7.770 1.00 85.50 84 GLY A N 1
ATOM 682 C CA . GLY A 1 84 ? 13.383 7.919 -7.393 1.00 85.50 84 GLY A CA 1
ATOM 683 C C . GLY A 1 84 ? 12.676 8.439 -6.138 1.00 85.50 84 GLY A C 1
ATOM 684 O O . GLY A 1 84 ? 11.509 8.123 -5.907 1.00 85.50 84 GLY A O 1
ATOM 685 N N . GLU A 1 85 ? 13.345 9.281 -5.351 1.00 87.06 85 GLU A N 1
ATOM 686 C CA . GLU A 1 85 ? 12.819 9.799 -4.075 1.00 87.06 85 GLU A CA 1
ATOM 687 C C . GLU A 1 85 ? 11.426 10.439 -4.204 1.00 87.06 85 GLU A C 1
ATOM 689 O O . GLU A 1 85 ? 10.563 10.259 -3.346 1.00 87.06 85 GLU A O 1
ATOM 694 N N . ALA A 1 86 ? 11.169 11.161 -5.300 1.00 86.06 86 ALA A N 1
ATOM 695 C CA . ALA A 1 86 ? 9.862 11.759 -5.573 1.00 86.06 86 ALA A CA 1
ATOM 696 C C . ALA A 1 86 ? 8.763 10.699 -5.762 1.00 86.06 86 ALA A C 1
ATOM 698 O O . ALA A 1 86 ? 7.650 10.849 -5.262 1.00 86.06 86 ALA A O 1
ATOM 699 N N . SER A 1 87 ? 9.086 9.606 -6.452 1.00 85.12 87 SER A N 1
ATOM 700 C CA . SER A 1 87 ? 8.176 8.479 -6.650 1.00 85.12 87 SER A CA 1
ATOM 701 C C . SER A 1 87 ? 7.962 7.697 -5.352 1.00 85.12 87 SER A C 1
ATOM 703 O O . SER A 1 87 ? 6.842 7.272 -5.086 1.00 85.12 87 SER A O 1
ATOM 705 N N . GLN A 1 88 ? 8.988 7.581 -4.505 1.00 86.44 88 GLN A N 1
ATOM 706 C CA . GLN A 1 88 ? 8.855 6.978 -3.178 1.00 86.44 88 GLN A CA 1
ATOM 707 C C . GLN A 1 88 ? 7.916 7.795 -2.287 1.00 86.44 88 GLN A C 1
ATOM 709 O O . GLN A 1 88 ? 7.020 7.231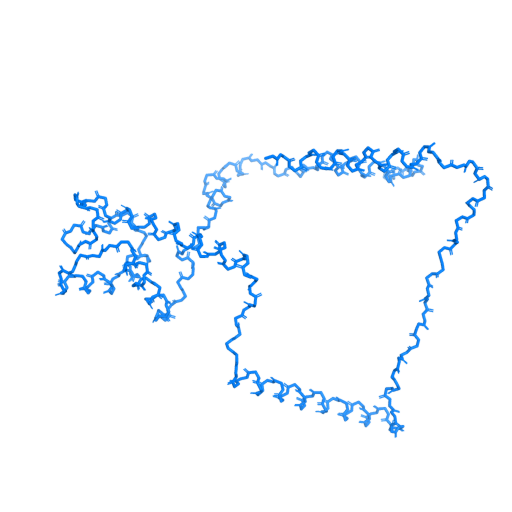 -1.668 1.00 86.44 88 GLN A O 1
ATOM 714 N N . LYS A 1 89 ? 8.059 9.126 -2.274 1.00 89.12 89 LYS A N 1
ATOM 715 C CA . LYS A 1 89 ? 7.153 10.019 -1.534 1.00 89.12 89 LYS A CA 1
ATOM 716 C C . LYS A 1 89 ? 5.707 9.883 -2.003 1.00 89.12 89 LYS A C 1
ATOM 718 O O . LYS A 1 89 ? 4.812 9.767 -1.173 1.00 89.12 89 LYS A O 1
ATOM 723 N N . LEU A 1 90 ? 5.484 9.846 -3.318 1.00 87.12 90 LEU A N 1
ATOM 724 C CA . LEU A 1 90 ? 4.148 9.663 -3.889 1.00 87.12 90 LEU A CA 1
ATOM 725 C C . LEU A 1 90 ? 3.541 8.307 -3.499 1.00 87.12 90 LEU A C 1
ATOM 727 O O . LEU A 1 90 ? 2.354 8.216 -3.178 1.00 87.12 90 LEU A O 1
ATOM 731 N N . PHE A 1 91 ? 4.357 7.252 -3.516 1.00 86.56 91 PHE A N 1
ATOM 732 C CA . PHE A 1 91 ? 3.941 5.920 -3.094 1.00 86.56 91 PHE A CA 1
ATOM 733 C C . PHE A 1 91 ? 3.552 5.896 -1.612 1.00 86.56 91 PHE A C 1
ATOM 735 O O . PHE A 1 91 ? 2.469 5.422 -1.277 1.00 86.56 91 PHE A O 1
ATOM 742 N N . GLU A 1 92 ? 4.388 6.458 -0.739 1.00 90.12 92 GLU A N 1
ATOM 743 C CA . GLU A 1 92 ? 4.121 6.556 0.700 1.00 90.12 92 GLU A CA 1
ATOM 744 C C . GLU A 1 92 ? 2.862 7.378 0.999 1.00 90.12 92 GLU A C 1
ATOM 746 O O . GLU A 1 92 ? 2.040 6.981 1.823 1.00 90.12 92 GLU A O 1
ATOM 751 N N . GLU A 1 93 ? 2.650 8.486 0.287 1.00 90.75 93 GLU A N 1
ATOM 752 C CA . GLU A 1 93 ? 1.437 9.290 0.422 1.00 90.75 93 GLU A CA 1
ATOM 753 C C . GLU A 1 93 ? 0.187 8.500 0.011 1.00 90.75 93 GLU A C 1
ATOM 755 O O . GLU A 1 93 ? -0.814 8.488 0.731 1.00 90.75 93 GLU A O 1
ATOM 760 N N . THR A 1 94 ? 0.251 7.792 -1.117 1.00 89.81 94 THR A N 1
ATOM 761 C CA . THR A 1 94 ? -0.862 6.966 -1.608 1.00 89.81 94 THR A CA 1
ATOM 762 C C . THR A 1 94 ? -1.161 5.815 -0.645 1.00 89.81 94 THR A C 1
ATOM 764 O O . THR A 1 94 ? -2.323 5.570 -0.319 1.00 89.81 94 THR A O 1
ATOM 767 N N . LYS A 1 95 ? -0.115 5.155 -0.131 1.00 90.62 95 LYS A N 1
ATOM 768 C CA . LYS A 1 95 ? -0.208 4.116 0.902 1.00 90.62 95 LYS A CA 1
ATOM 769 C C . LYS A 1 95 ? -0.896 4.656 2.155 1.00 90.62 95 LYS A C 1
ATOM 771 O O . LYS A 1 95 ? -1.862 4.066 2.628 1.00 90.62 95 LYS A O 1
ATOM 776 N N . ARG A 1 96 ? -0.452 5.810 2.660 1.00 92.31 96 ARG A N 1
ATOM 777 C CA . ARG A 1 96 ? -1.011 6.421 3.872 1.00 92.31 96 ARG A CA 1
ATOM 778 C C . ARG A 1 96 ? -2.473 6.823 3.699 1.00 92.31 96 ARG A C 1
ATOM 780 O O . ARG A 1 96 ? -3.251 6.642 4.629 1.00 92.31 96 ARG A O 1
ATOM 787 N N . ARG A 1 97 ? -2.865 7.323 2.521 1.00 91.88 97 ARG A N 1
ATOM 788 C CA . ARG A 1 97 ? -4.281 7.581 2.202 1.00 91.88 97 ARG A CA 1
ATOM 789 C C . ARG A 1 97 ? -5.105 6.295 2.263 1.00 91.88 97 ARG A C 1
ATOM 791 O O . ARG A 1 97 ? -6.117 6.271 2.941 1.00 91.88 97 ARG A O 1
ATOM 798 N N . LYS A 1 98 ? -4.625 5.204 1.658 1.00 90.25 98 LYS A N 1
ATOM 799 C CA . LYS A 1 98 ? -5.307 3.898 1.709 1.00 90.25 98 LYS A CA 1
ATOM 800 C C . LYS A 1 98 ? -5.462 3.364 3.129 1.00 90.25 98 LYS A C 1
ATOM 802 O O . LYS A 1 98 ? -6.522 2.858 3.477 1.00 90.25 98 LYS A O 1
ATOM 807 N N . TYR A 1 99 ? -4.422 3.490 3.950 1.00 93.00 99 TYR A N 1
ATOM 808 C CA . TYR A 1 99 ? -4.487 3.067 5.349 1.00 93.00 99 TYR A CA 1
ATOM 809 C C . TYR A 1 99 ? -5.470 3.921 6.142 1.00 93.00 99 TYR A C 1
ATOM 811 O O . TYR A 1 99 ? -6.176 3.393 6.991 1.00 93.00 99 TYR A O 1
ATOM 819 N N . ARG A 1 100 ? -5.548 5.222 5.848 1.00 93.25 100 ARG A N 1
ATOM 820 C CA . ARG A 1 100 ? -6.535 6.116 6.453 1.00 93.25 100 ARG A CA 1
ATOM 821 C C . ARG A 1 100 ? -7.957 5.710 6.082 1.00 93.25 100 ARG A C 1
ATOM 823 O O . ARG A 1 100 ? -8.747 5.517 6.995 1.00 93.25 100 ARG A O 1
ATOM 830 N N . ASP A 1 101 ? -8.243 5.507 4.796 1.00 91.00 101 ASP A N 1
ATOM 831 C CA . ASP A 1 101 ? -9.564 5.064 4.326 1.00 91.00 101 ASP A CA 1
ATOM 832 C C . ASP A 1 101 ? -10.002 3.777 5.061 1.00 91.00 101 ASP A C 1
ATOM 834 O O . ASP A 1 101 ? -11.126 3.662 5.556 1.00 91.00 101 ASP A O 1
ATOM 838 N N . LEU A 1 102 ? -9.082 2.811 5.178 1.00 90.69 102 LEU A N 1
ATOM 839 C CA . LEU A 1 102 ? -9.319 1.552 5.883 1.00 90.69 102 LEU A CA 1
ATOM 840 C C . LEU A 1 102 ? -9.538 1.763 7.388 1.00 90.69 102 LEU A C 1
ATOM 842 O O . LEU A 1 102 ? -10.477 1.208 7.952 1.00 90.69 102 LEU A O 1
ATOM 846 N N . TYR A 1 103 ? -8.693 2.564 8.037 1.00 92.38 103 TYR A N 1
ATOM 847 C CA . TYR A 1 103 ? -8.797 2.854 9.467 1.00 92.38 103 TYR A CA 1
ATOM 848 C C . TYR A 1 103 ? -10.124 3.536 9.802 1.00 92.38 103 TYR A C 1
ATOM 850 O O . TYR A 1 103 ? -10.809 3.110 10.722 1.00 92.38 103 TYR A O 1
ATOM 858 N N . GLU A 1 104 ? -10.517 4.548 9.028 1.00 91.31 104 GLU A N 1
ATOM 859 C CA . GLU A 1 104 ? -11.785 5.260 9.208 1.00 91.31 104 GLU A CA 1
ATOM 860 C C . GLU A 1 104 ? -12.983 4.315 9.056 1.00 91.31 104 GLU A C 1
ATOM 862 O O . GLU A 1 104 ? -13.918 4.382 9.850 1.00 91.31 104 GLU A O 1
ATOM 867 N N . THR A 1 105 ? -12.919 3.376 8.107 1.00 90.06 105 THR A N 1
ATOM 868 C CA . THR A 1 105 ? -13.957 2.347 7.935 1.00 90.06 105 THR A CA 1
ATOM 869 C C . THR A 1 105 ? -14.053 1.435 9.160 1.00 90.06 105 THR A C 1
ATOM 871 O O . THR A 1 105 ? -15.148 1.177 9.652 1.00 90.06 105 THR A O 1
ATOM 874 N N . LEU A 1 106 ? -12.914 0.976 9.687 1.00 89.56 106 LEU A N 1
ATOM 875 C CA . LEU A 1 106 ? -12.863 0.074 10.843 1.00 89.56 106 LEU A CA 1
ATOM 876 C C . LEU A 1 106 ? -13.272 0.750 12.160 1.00 89.56 106 LEU A C 1
ATOM 878 O O . LEU A 1 106 ? -13.779 0.093 13.067 1.00 89.56 106 LEU A O 1
ATOM 882 N N . VAL A 1 107 ? -13.026 2.053 12.271 1.00 92.44 107 VAL A N 1
ATOM 883 C CA . VAL A 1 107 ? -13.259 2.860 13.474 1.00 92.44 107 VAL A CA 1
ATOM 884 C C . VAL A 1 107 ? -14.633 3.530 13.476 1.00 92.44 107 VAL A C 1
ATOM 886 O O . VAL A 1 107 ? -15.050 4.049 14.503 1.00 92.44 107 VAL A O 1
ATOM 889 N N . ALA A 1 108 ? -15.384 3.480 12.374 1.00 88.50 108 ALA A N 1
ATOM 890 C CA . ALA A 1 108 ? -16.683 4.143 12.245 1.00 88.50 108 ALA A CA 1
ATOM 891 C C . ALA A 1 108 ? -17.694 3.795 13.358 1.00 88.50 108 ALA A C 1
ATOM 893 O O . ALA A 1 108 ? -18.568 4.602 13.669 1.00 88.50 108 ALA A O 1
ATOM 894 N N . ALA A 1 109 ? -17.580 2.608 13.960 1.00 84.25 109 ALA A N 1
ATOM 895 C CA . ALA A 1 109 ? -18.431 2.159 15.061 1.00 84.25 109 ALA A CA 1
ATOM 896 C C . ALA A 1 109 ? -17.932 2.581 16.461 1.00 84.25 109 ALA A C 1
ATOM 898 O O . ALA A 1 109 ? -18.659 2.411 17.440 1.00 84.25 109 ALA A O 1
ATOM 899 N N . ASP A 1 110 ? -16.712 3.111 16.579 1.00 87.69 110 ASP A N 1
ATOM 900 C CA . ASP A 1 110 ? -16.098 3.499 17.849 1.00 87.69 110 ASP A CA 1
ATOM 901 C C . ASP A 1 110 ? -16.284 5.003 18.139 1.00 87.69 110 ASP A C 1
ATOM 903 O O . ASP A 1 110 ? -15.916 5.847 17.318 1.00 87.69 110 ASP A O 1
ATOM 907 N N . PRO A 1 111 ? -16.808 5.381 19.320 1.00 83.62 111 PRO A N 1
ATOM 908 C CA . PRO A 1 111 ? -17.064 6.782 19.657 1.00 83.62 111 PRO A CA 1
ATOM 909 C C . PRO A 1 111 ? -15.792 7.597 19.938 1.00 83.62 111 PRO A C 1
ATOM 911 O O . PRO A 1 111 ? -15.836 8.824 19.884 1.00 83.62 111 PRO A O 1
ATOM 914 N N . GLU A 1 112 ? -14.664 6.952 20.253 1.00 86.38 112 GLU A N 1
ATOM 915 C CA . GLU A 1 112 ? -13.397 7.630 20.556 1.00 86.38 112 GLU A CA 1
ATOM 916 C C . GLU A 1 112 ? -12.473 7.733 19.340 1.00 86.38 112 GLU A C 1
ATOM 918 O O . GLU A 1 112 ? -11.388 8.314 19.430 1.00 86.38 112 GLU A O 1
ATOM 923 N N . GLY A 1 113 ? -12.875 7.174 18.197 1.00 85.81 113 GLY A N 1
ATOM 924 C CA . GLY A 1 113 ? -12.041 7.182 17.004 1.00 85.81 113 GLY A CA 1
ATOM 925 C C . GLY A 1 113 ? -10.828 6.246 17.109 1.00 85.81 113 GLY A C 1
ATOM 926 O O . GLY A 1 113 ? -9.816 6.474 16.432 1.00 85.81 113 GLY A O 1
ATOM 927 N N . LYS A 1 114 ? -10.892 5.212 17.961 1.00 90.81 114 LYS A N 1
ATOM 928 C CA . LYS A 1 114 ? -9.790 4.266 18.194 1.00 90.81 114 LYS A CA 1
ATOM 929 C C . LYS A 1 114 ? -10.154 2.862 17.741 1.00 90.81 114 LYS A C 1
ATOM 931 O O . LYS A 1 114 ? -11.282 2.410 17.902 1.00 90.81 114 LYS A O 1
ATOM 936 N N . LEU A 1 115 ? -9.170 2.139 17.212 1.00 90.19 115 LEU A N 1
ATOM 937 C CA . LEU A 1 115 ? -9.364 0.754 16.804 1.00 90.19 115 LEU A CA 1
ATOM 938 C C . LEU A 1 115 ? -9.298 -0.156 18.037 1.00 90.19 115 LEU A C 1
ATOM 940 O O . LEU A 1 115 ? -8.219 -0.372 18.592 1.00 90.19 115 LEU A O 1
ATOM 944 N N . ARG A 1 116 ? -10.451 -0.677 18.469 1.00 90.81 116 ARG A N 1
ATOM 945 C CA . ARG A 1 116 ? -10.593 -1.593 19.613 1.00 90.81 116 ARG A CA 1
ATOM 946 C C . ARG A 1 116 ? -11.254 -2.889 19.179 1.00 90.81 116 ARG A C 1
ATOM 948 O O . ARG A 1 116 ? -12.184 -2.871 18.384 1.00 90.81 116 ARG A O 1
ATOM 955 N N . ALA A 1 117 ? -10.852 -4.006 19.777 1.00 88.62 117 ALA A N 1
ATOM 956 C CA . ALA A 1 117 ? -11.431 -5.317 19.477 1.00 88.62 117 ALA A CA 1
ATOM 957 C C . ALA A 1 117 ? -12.956 -5.395 19.699 1.00 88.62 117 ALA A C 1
ATOM 959 O O . ALA A 1 117 ? -13.642 -6.149 19.021 1.00 88.62 117 ALA A O 1
ATOM 960 N N . SER A 1 118 ? -13.493 -4.614 20.642 1.00 85.81 118 SER A N 1
ATOM 961 C CA . SER A 1 118 ? -14.920 -4.605 20.988 1.00 85.81 118 SER A CA 1
ATOM 962 C C . SER A 1 118 ? -15.810 -3.895 19.967 1.00 85.81 118 SER A C 1
ATOM 964 O O . SER A 1 118 ? -16.984 -4.228 19.855 1.00 85.81 118 SER A O 1
ATOM 966 N N . THR A 1 119 ? -15.276 -2.891 19.271 1.00 85.88 119 THR A N 1
ATOM 967 C CA . THR A 1 119 ? -16.017 -2.040 18.321 1.00 85.88 119 THR A CA 1
ATOM 968 C C . THR A 1 119 ? -15.629 -2.311 16.870 1.00 85.88 119 THR A C 1
ATOM 970 O O . THR A 1 119 ? -16.286 -1.825 15.951 1.00 85.88 119 THR A O 1
ATOM 973 N N . LEU A 1 120 ? -14.594 -3.124 16.650 1.00 86.38 120 LEU A N 1
ATOM 974 C 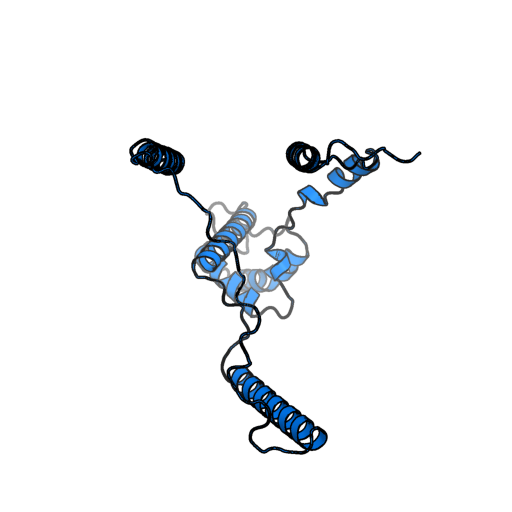CA . LEU A 1 120 ? -14.104 -3.493 15.333 1.00 86.38 120 LEU A CA 1
ATOM 975 C C . LEU A 1 120 ? -15.154 -4.309 14.574 1.00 86.38 120 LEU A C 1
ATOM 977 O O . LEU A 1 120 ? -15.539 -5.408 14.970 1.00 86.38 120 LEU A O 1
ATOM 981 N N . THR A 1 121 ? -15.590 -3.764 13.443 1.00 84.94 121 THR A N 1
ATOM 982 C CA . THR A 1 121 ? -16.514 -4.419 12.518 1.00 84.94 121 THR A CA 1
ATOM 983 C C . THR A 1 121 ? -15.807 -4.630 11.184 1.00 84.94 121 THR A C 1
ATOM 985 O O . THR A 1 121 ? -15.310 -3.695 10.567 1.00 84.94 121 THR A O 1
ATOM 988 N N . LEU A 1 122 ? -15.726 -5.888 10.744 1.00 85.31 122 LEU A N 1
ATOM 989 C CA . LEU A 1 122 ? -15.140 -6.259 9.446 1.00 85.31 122 LEU A CA 1
ATOM 990 C C . LEU A 1 122 ? -16.196 -6.313 8.327 1.00 85.31 122 LEU A C 1
ATOM 992 O O . LEU A 1 122 ? -15.895 -6.677 7.193 1.00 85.31 122 LEU A O 1
ATOM 996 N N . SER A 1 123 ? -17.447 -5.967 8.642 1.00 80.50 123 SER A N 1
ATOM 997 C CA . SER A 1 123 ? -18.561 -5.958 7.697 1.00 80.50 123 SER A CA 1
ATOM 998 C C . SER A 1 123 ? -18.365 -4.874 6.635 1.00 80.50 123 SER A C 1
ATOM 1000 O O . SER A 1 123 ? -18.349 -3.690 6.963 1.00 80.50 123 SER A O 1
ATOM 1002 N N . GLY A 1 124 ? -18.258 -5.279 5.367 1.00 79.94 124 GLY A N 1
ATOM 1003 C CA . GLY A 1 124 ? -18.083 -4.371 4.226 1.00 79.94 124 GLY A CA 1
ATOM 1004 C C . GLY A 1 124 ? -16.663 -4.317 3.657 1.00 79.94 124 GLY A C 1
ATOM 1005 O O . GLY A 1 124 ? -16.436 -3.591 2.692 1.00 79.94 124 GLY A O 1
ATOM 1006 N N . LEU A 1 125 ? -15.726 -5.086 4.219 1.00 86.44 125 LEU A N 1
ATOM 1007 C CA . LEU A 1 125 ? -14.424 -5.344 3.607 1.00 86.44 125 LEU A CA 1
ATOM 1008 C C . LEU A 1 125 ? -14.477 -6.605 2.740 1.00 86.44 125 LEU A C 1
ATOM 1010 O O . LEU A 1 125 ? -15.231 -7.531 3.035 1.00 86.44 125 LEU A O 1
ATOM 1014 N N . ASP A 1 126 ? -13.654 -6.641 1.692 1.00 87.94 126 ASP A N 1
ATOM 1015 C CA . ASP A 1 126 ? -13.479 -7.836 0.863 1.00 87.94 126 ASP A CA 1
ATOM 1016 C C . ASP A 1 126 ? -12.927 -8.999 1.708 1.00 87.94 126 ASP A C 1
ATOM 1018 O O . ASP A 1 126 ? -12.096 -8.787 2.596 1.00 87.94 126 ASP A O 1
ATOM 1022 N N . ASP A 1 127 ? -13.319 -10.237 1.396 1.00 87.50 127 ASP A N 1
ATOM 1023 C CA . ASP A 1 127 ? -12.905 -11.431 2.152 1.00 87.50 127 ASP A CA 1
ATOM 1024 C C . ASP A 1 127 ? -11.376 -11.560 2.263 1.00 87.50 127 ASP A C 1
ATOM 1026 O O . ASP A 1 127 ? -10.848 -11.911 3.318 1.00 87.50 127 ASP A O 1
ATOM 1030 N N . GLU A 1 128 ? -10.641 -11.195 1.208 1.00 88.88 128 GLU A N 1
ATOM 1031 C CA . GLU A 1 128 ? -9.173 -11.198 1.219 1.00 88.88 128 GLU A CA 1
ATOM 1032 C C . GLU A 1 128 ? -8.593 -10.192 2.228 1.00 88.88 128 GLU A C 1
ATOM 1034 O O . GLU A 1 128 ? -7.578 -10.461 2.874 1.00 88.88 128 GLU A O 1
ATOM 1039 N N . PHE A 1 129 ? -9.244 -9.037 2.402 1.00 88.38 129 PHE A N 1
ATOM 1040 C CA . PHE A 1 129 ? -8.869 -8.060 3.422 1.00 88.38 129 PHE A CA 1
ATOM 1041 C C . PHE A 1 129 ? -9.187 -8.570 4.825 1.00 88.38 129 PHE A C 1
ATOM 1043 O O . PHE A 1 129 ? -8.392 -8.361 5.738 1.00 88.38 129 PHE A O 1
ATOM 1050 N N . VAL A 1 130 ? -10.314 -9.258 5.007 1.00 90.50 130 VAL A N 1
ATOM 1051 C CA . VAL A 1 130 ? -10.686 -9.876 6.288 1.00 90.50 130 VAL A CA 1
ATOM 1052 C C . VAL A 1 130 ? -9.665 -10.940 6.692 1.00 90.50 130 VAL A C 1
ATOM 1054 O O . VAL A 1 130 ? -9.182 -10.934 7.825 1.00 90.50 130 VAL A O 1
ATOM 1057 N N . GLU A 1 131 ? -9.285 -11.820 5.764 1.00 90.75 131 GLU A N 1
ATOM 1058 C CA . GLU A 1 131 ? -8.246 -12.828 5.987 1.00 90.75 131 GLU A CA 1
ATOM 1059 C C . GLU A 1 131 ? -6.899 -12.191 6.313 1.00 90.75 131 GLU A C 1
ATOM 1061 O O . GLU A 1 131 ? -6.222 -12.618 7.251 1.00 90.75 131 GLU A O 1
ATOM 1066 N N . PHE A 1 132 ? -6.537 -11.136 5.580 1.00 91.31 132 PHE A N 1
ATOM 1067 C CA . PHE A 1 132 ? -5.325 -10.383 5.845 1.00 91.31 132 PHE A CA 1
ATOM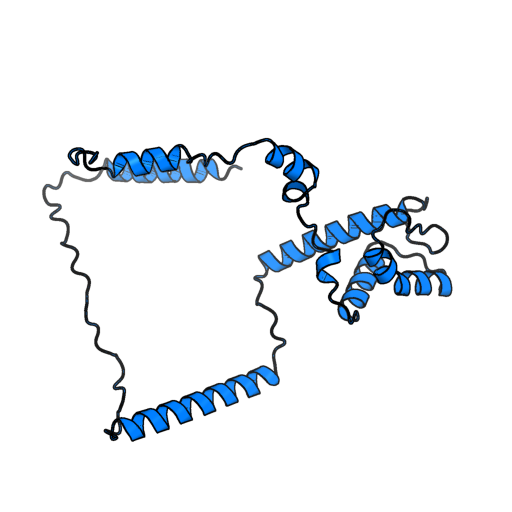 1068 C C . PHE A 1 132 ? -5.354 -9.774 7.249 1.00 91.31 132 PHE A C 1
ATOM 1070 O O . PHE A 1 132 ? -4.399 -9.950 7.988 1.00 91.31 132 PHE A O 1
ATOM 1077 N N . LEU A 1 133 ? -6.428 -9.108 7.675 1.00 91.25 133 LEU A N 1
ATOM 1078 C CA . LEU A 1 133 ? -6.498 -8.447 8.987 1.00 91.25 133 LEU A CA 1
ATOM 1079 C C . LEU A 1 133 ? -6.639 -9.418 10.173 1.00 91.25 133 LEU A C 1
ATOM 1081 O O . LEU A 1 133 ? -6.428 -9.002 11.314 1.00 91.25 133 LEU A O 1
ATOM 1085 N N . ARG A 1 134 ? -6.941 -10.701 9.930 1.00 91.25 134 ARG A N 1
ATOM 1086 C CA . ARG A 1 134 ? -7.187 -11.720 10.966 1.00 91.25 134 ARG A CA 1
ATOM 1087 C C . ARG A 1 134 ? -6.111 -11.776 12.071 1.00 91.25 134 ARG A C 1
ATOM 1089 O O . ARG A 1 134 ? -6.500 -11.765 13.243 1.00 91.25 134 ARG A O 1
ATOM 1096 N N . PRO A 1 135 ? -4.792 -11.791 11.777 1.00 91.31 135 PRO A N 1
ATOM 1097 C CA . PRO A 1 135 ? -3.757 -11.842 12.814 1.00 91.31 135 PRO A CA 1
ATOM 1098 C C . PRO A 1 135 ? -3.774 -10.603 13.714 1.00 91.31 135 PRO A C 1
ATOM 1100 O O . PRO A 1 135 ? -3.704 -10.713 14.936 1.00 91.31 135 PRO A O 1
ATOM 1103 N N . MET A 1 136 ? -3.937 -9.421 13.120 1.00 91.06 136 MET A N 1
ATOM 1104 C CA . MET A 1 136 ? -4.030 -8.165 13.860 1.00 91.06 136 MET A CA 1
ATOM 1105 C C . MET A 1 136 ? -5.292 -8.121 14.731 1.00 91.06 136 MET A C 1
ATOM 1107 O O . MET A 1 136 ? -5.223 -7.703 15.884 1.00 91.06 136 MET A O 1
ATOM 1111 N N . THR A 1 137 ? -6.438 -8.584 14.223 1.00 91.06 137 THR A N 1
ATOM 1112 C CA . THR A 1 137 ? -7.670 -8.632 15.025 1.00 91.06 137 THR A CA 1
ATOM 1113 C C . THR A 1 137 ? -7.558 -9.607 16.193 1.00 91.06 137 THR A C 1
ATOM 1115 O O . THR A 1 137 ? -7.989 -9.273 17.293 1.00 91.06 137 THR A O 1
ATOM 1118 N N . ALA A 1 138 ? -6.925 -10.770 15.996 1.00 91.44 138 ALA A N 1
ATOM 1119 C CA . ALA A 1 138 ? -6.685 -11.731 17.071 1.00 91.44 138 ALA A CA 1
ATOM 1120 C C . ALA A 1 138 ? -5.808 -11.118 18.173 1.00 91.44 138 ALA A C 1
ATOM 1122 O O . ALA A 1 138 ? -6.175 -11.159 19.344 1.00 91.44 138 ALA A O 1
ATOM 1123 N N . TYR A 1 139 ? -4.726 -10.433 17.790 1.00 91.12 139 TYR A N 1
ATOM 1124 C CA . TYR A 1 139 ? -3.869 -9.708 18.728 1.00 91.12 139 TYR A CA 1
ATOM 1125 C C . TYR A 1 139 ? -4.633 -8.643 19.530 1.00 91.12 139 TYR A C 1
ATOM 1127 O O . TYR A 1 139 ? -4.444 -8.518 20.741 1.00 91.12 139 TYR A O 1
ATOM 1135 N N . LEU A 1 140 ? -5.522 -7.882 18.885 1.00 91.19 140 LEU A N 1
ATOM 1136 C CA . LEU A 1 140 ? -6.358 -6.895 19.574 1.00 91.19 140 LEU A CA 1
ATOM 1137 C C . LEU A 1 140 ? -7.329 -7.549 20.560 1.00 91.19 140 LEU A C 1
ATOM 1139 O O . LEU A 1 140 ? -7.527 -7.018 21.652 1.00 91.19 140 LEU A O 1
ATOM 1143 N N . HIS A 1 141 ? -7.917 -8.691 20.198 1.00 91.81 141 HIS A N 1
ATOM 1144 C CA . HIS A 1 141 ? -8.789 -9.451 21.093 1.00 91.81 141 HIS A CA 1
ATOM 1145 C C . HIS A 1 141 ? -8.035 -10.000 22.307 1.00 91.81 141 HIS A C 1
ATOM 1147 O O . HIS A 1 141 ? -8.564 -9.952 23.414 1.00 91.81 141 HIS A O 1
ATOM 1153 N N . GLU A 1 142 ? -6.808 -10.483 22.117 1.00 93.12 142 GLU A N 1
ATOM 1154 C CA . GLU A 1 142 ? -5.981 -11.037 23.194 1.00 93.12 142 GLU A CA 1
ATOM 1155 C C . GLU A 1 142 ? -5.451 -9.958 24.144 1.00 93.12 142 GLU A C 1
ATOM 1157 O O . GLU A 1 142 ? -5.448 -10.141 25.360 1.00 93.12 142 GLU A O 1
ATOM 1162 N N . THR A 1 143 ? -5.006 -8.823 23.603 1.00 91.19 143 THR A N 1
ATOM 1163 C CA . THR A 1 143 ? -4.379 -7.754 24.397 1.00 91.19 143 THR A CA 1
ATOM 1164 C C . THR A 1 143 ? -5.366 -6.728 24.938 1.00 91.19 143 THR A C 1
ATOM 1166 O O . THR A 1 143 ? -5.032 -5.993 25.867 1.00 91.19 143 THR A O 1
ATOM 1169 N N . GLY A 1 144 ? -6.562 -6.626 24.349 1.00 87.69 144 GLY A N 1
ATOM 1170 C CA . GLY A 1 144 ? -7.521 -5.562 24.654 1.00 87.69 144 GLY A CA 1
ATOM 1171 C C . GLY A 1 144 ? -6.995 -4.158 24.333 1.00 87.69 144 GLY A C 1
ATOM 1172 O O . GLY A 1 144 ? -7.523 -3.169 24.842 1.00 87.69 144 GLY A O 1
ATOM 1173 N N . ALA A 1 145 ? -5.933 -4.053 23.528 1.00 88.44 145 ALA A N 1
ATOM 1174 C CA . ALA A 1 145 ? -5.303 -2.783 23.208 1.00 88.44 145 ALA A CA 1
ATOM 1175 C C . ALA A 1 145 ? -6.208 -1.910 22.323 1.00 88.44 145 ALA A C 1
ATOM 1177 O O . ALA A 1 145 ? -6.985 -2.401 21.503 1.00 88.44 145 ALA A O 1
ATOM 1178 N N . ALA A 1 146 ? -6.066 -0.593 22.470 1.00 90.56 146 ALA A N 1
ATOM 1179 C CA . ALA A 1 146 ? -6.655 0.388 21.568 1.00 90.56 146 ALA A CA 1
ATOM 1180 C C . ALA A 1 146 ? -5.548 0.958 20.677 1.00 90.56 146 ALA A C 1
ATOM 1182 O O . ALA A 1 146 ? -4.586 1.536 21.189 1.00 90.56 146 ALA A O 1
ATOM 1183 N N . LEU A 1 147 ? -5.669 0.794 19.360 1.00 91.88 147 LEU A N 1
ATOM 1184 C CA . LEU A 1 147 ? -4.699 1.335 18.410 1.00 91.88 147 LEU A CA 1
ATOM 1185 C C . LEU A 1 147 ? -5.181 2.666 17.843 1.00 91.88 147 LEU A C 1
ATOM 1187 O O . LEU A 1 147 ? -6.314 2.797 17.382 1.00 91.88 147 LEU A O 1
ATOM 1191 N N . GLU A 1 148 ? -4.279 3.641 17.857 1.00 94.19 148 GLU A N 1
ATOM 1192 C CA . GLU A 1 148 ? -4.416 4.875 17.090 1.00 94.19 148 GLU A CA 1
ATOM 1193 C C . GLU A 1 148 ? -3.898 4.669 15.657 1.00 94.19 148 GLU A C 1
ATOM 1195 O O . GLU A 1 148 ? -3.293 3.642 15.327 1.00 94.19 148 GLU A O 1
ATOM 1200 N N . PHE A 1 149 ? -4.103 5.667 14.799 1.00 93.31 149 PHE A N 1
ATOM 1201 C CA . PHE A 1 149 ? -3.787 5.576 13.374 1.00 93.31 149 PHE A CA 1
ATOM 1202 C C . PHE A 1 149 ? -2.308 5.265 13.068 1.00 93.31 149 PHE A C 1
ATOM 1204 O O . PHE A 1 149 ? -2.019 4.441 12.201 1.00 93.31 149 PHE A O 1
ATOM 1211 N N . GLU A 1 150 ? -1.358 5.900 13.762 1.00 94.50 150 GLU A N 1
ATOM 1212 C CA . GLU A 1 150 ? 0.075 5.679 13.504 1.00 94.50 150 GLU A CA 1
ATOM 1213 C C . GLU A 1 150 ? 0.532 4.263 13.919 1.00 94.50 150 GLU A C 1
ATOM 1215 O O . GLU A 1 150 ? 1.104 3.565 13.076 1.00 94.50 150 GLU A O 1
ATOM 1220 N N . PRO A 1 151 ? 0.227 3.765 15.140 1.00 92.62 151 PRO A N 1
ATOM 1221 C CA . PRO A 1 151 ? 0.467 2.363 15.495 1.00 92.62 151 PRO A CA 1
ATOM 1222 C C . PRO A 1 151 ? -0.183 1.362 14.532 1.00 92.62 151 PRO A C 1
ATOM 1224 O O . PRO A 1 151 ? 0.426 0.347 14.196 1.00 92.62 151 PRO A O 1
ATOM 1227 N N . PHE A 1 152 ? -1.393 1.660 14.051 1.00 93.19 152 PHE A N 1
ATOM 1228 C CA . PHE A 1 152 ? -2.082 0.843 13.054 1.00 93.19 152 PHE A CA 1
ATOM 1229 C C . PHE A 1 152 ? -1.312 0.769 11.726 1.00 93.19 152 PHE A C 1
ATOM 1231 O O . PHE A 1 152 ? -1.136 -0.318 11.177 1.00 93.19 152 PHE A O 1
ATOM 1238 N N . CYS A 1 153 ? -0.786 1.895 11.232 1.00 93.50 153 CYS A N 1
ATOM 1239 C CA . CYS A 1 153 ? 0.023 1.918 10.010 1.00 93.50 153 CYS A CA 1
ATOM 1240 C C . CYS A 1 153 ? 1.277 1.042 10.137 1.00 93.50 153 CYS A C 1
ATOM 1242 O O . CYS A 1 153 ? 1.605 0.296 9.213 1.00 93.50 153 CYS A O 1
ATOM 1244 N N . VAL A 1 154 ? 1.959 1.115 11.285 1.00 92.75 154 VAL A N 1
ATOM 1245 C CA . VAL A 1 154 ? 3.151 0.301 11.565 1.00 92.75 154 VAL A CA 1
ATOM 1246 C C . VAL A 1 154 ? 2.791 -1.183 11.617 1.00 92.75 154 VAL A C 1
ATOM 1248 O O . VAL A 1 154 ? 3.469 -1.992 10.987 1.00 92.75 154 VAL A O 1
ATOM 1251 N N . ALA A 1 155 ? 1.702 -1.544 12.301 1.00 91.50 155 ALA A N 1
ATOM 1252 C CA . ALA A 1 155 ? 1.237 -2.927 12.378 1.00 91.50 155 ALA A CA 1
ATOM 1253 C C . ALA A 1 155 ? 0.912 -3.504 10.989 1.00 91.50 155 ALA A C 1
ATOM 1255 O O . ALA A 1 155 ? 1.335 -4.618 10.672 1.00 91.50 155 ALA A O 1
ATOM 1256 N N . LEU A 1 156 ? 0.236 -2.729 10.133 1.00 92.00 156 LEU A N 1
ATOM 1257 C CA . LEU A 1 156 ? -0.055 -3.131 8.757 1.00 92.00 156 LEU A CA 1
ATOM 1258 C C . LEU A 1 156 ? 1.207 -3.324 7.918 1.00 92.00 156 LEU A C 1
ATOM 1260 O O . LEU A 1 156 ? 1.302 -4.305 7.180 1.00 92.00 156 LEU A O 1
ATOM 1264 N N . ASP A 1 157 ? 2.176 -2.413 8.018 1.00 91.56 157 ASP A N 1
ATOM 1265 C CA . ASP A 1 157 ? 3.432 -2.536 7.278 1.00 91.56 157 ASP A CA 1
ATOM 1266 C C . ASP A 1 157 ? 4.235 -3.761 7.736 1.00 91.56 157 ASP A C 1
ATOM 1268 O O . ASP A 1 157 ? 4.729 -4.505 6.885 1.00 91.56 157 ASP A O 1
ATOM 1272 N N . CYS A 1 158 ? 4.298 -4.029 9.045 1.00 90.81 158 CYS A N 1
ATOM 1273 C CA . CYS A 1 158 ? 4.896 -5.251 9.587 1.00 90.81 158 CYS A CA 1
ATOM 1274 C C . CYS A 1 158 ? 4.198 -6.497 9.029 1.00 90.81 158 CYS A C 1
ATOM 1276 O O . CYS A 1 158 ? 4.844 -7.388 8.478 1.00 90.81 158 CYS A O 1
ATOM 1278 N N . GLN A 1 159 ? 2.867 -6.546 9.093 1.00 90.94 159 GLN A N 1
ATOM 1279 C CA . GLN A 1 159 ? 2.106 -7.681 8.582 1.00 90.94 159 GLN A CA 1
ATOM 1280 C C . GLN A 1 159 ? 2.320 -7.886 7.077 1.00 90.94 159 GLN A C 1
ATOM 1282 O O . GLN A 1 159 ? 2.452 -9.015 6.611 1.00 90.94 159 GLN A O 1
ATOM 1287 N N . ARG A 1 160 ? 2.413 -6.800 6.305 1.00 89.69 160 ARG A N 1
ATOM 1288 C CA . ARG A 1 160 ? 2.673 -6.857 4.864 1.00 89.69 160 ARG A CA 1
ATOM 1289 C C . ARG A 1 160 ? 4.057 -7.423 4.546 1.00 89.69 160 ARG A C 1
ATOM 1291 O O . ARG A 1 160 ? 4.192 -8.152 3.571 1.00 89.69 160 ARG A O 1
ATOM 1298 N N . GLN A 1 161 ? 5.066 -7.096 5.354 1.00 87.62 161 GLN A N 1
ATOM 1299 C CA . GLN A 1 161 ? 6.432 -7.610 5.204 1.00 87.62 161 GLN A CA 1
ATOM 1300 C C . GLN A 1 161 ? 6.552 -9.091 5.581 1.00 87.62 161 GLN A C 1
ATOM 1302 O O . GLN A 1 161 ? 7.366 -9.802 4.997 1.00 87.62 161 GLN A O 1
ATOM 1307 N N . HIS A 1 162 ? 5.739 -9.553 6.532 1.00 85.56 162 HIS A N 1
ATOM 1308 C CA . HIS A 1 162 ? 5.747 -10.938 7.013 1.00 85.56 162 HIS A CA 1
ATOM 1309 C C . HIS A 1 162 ? 4.702 -11.839 6.341 1.00 85.56 162 HIS A C 1
ATOM 1311 O O . HIS A 1 162 ? 4.680 -13.046 6.582 1.00 85.56 162 HIS A O 1
ATOM 1317 N N . SER A 1 163 ? 3.849 -11.281 5.481 1.00 85.44 163 SER A N 1
ATOM 1318 C CA . SER A 1 163 ? 2.890 -12.051 4.694 1.00 85.44 163 SER A CA 1
ATOM 1319 C C . SER A 1 163 ? 3.611 -12.893 3.644 1.00 85.44 163 SER A C 1
ATOM 1321 O O . SER A 1 163 ? 4.334 -12.371 2.798 1.00 85.44 163 SER A O 1
ATOM 1323 N N . VAL A 1 164 ? 3.354 -14.201 3.656 1.00 80.56 164 VAL A N 1
ATOM 1324 C CA . VAL A 1 164 ? 3.841 -15.140 2.630 1.00 80.56 164 VAL A CA 1
ATOM 1325 C C . VAL A 1 164 ? 3.130 -14.908 1.292 1.00 80.56 164 VAL A C 1
ATOM 1327 O O . VAL A 1 164 ? 3.708 -15.120 0.227 1.00 80.56 164 VAL A O 1
ATOM 1330 N N . MET A 1 165 ? 1.875 -14.454 1.333 1.00 77.44 165 MET A N 1
ATOM 1331 C CA . MET A 1 165 ? 1.096 -14.176 0.130 1.00 77.44 165 MET A CA 1
ATOM 1332 C C . MET A 1 165 ? 1.403 -12.771 -0.402 1.00 77.44 165 MET A C 1
ATOM 1334 O O . MET A 1 165 ? 1.518 -11.831 0.396 1.00 77.44 165 MET A O 1
ATOM 1338 N N . PRO A 1 166 ? 1.488 -12.587 -1.734 1.00 81.44 166 PRO A N 1
ATOM 1339 C CA . PRO A 1 166 ? 1.554 -11.262 -2.333 1.00 81.44 166 PRO A CA 1
ATOM 1340 C C . PRO A 1 166 ? 0.300 -10.474 -1.950 1.00 81.44 166 PRO A C 1
ATOM 1342 O O . PRO A 1 166 ? -0.802 -10.857 -2.313 1.00 81.44 166 PRO A O 1
ATOM 1345 N N . THR A 1 167 ? 0.465 -9.380 -1.212 1.00 83.38 167 THR A N 1
ATOM 1346 C CA . THR A 1 167 ? -0.638 -8.535 -0.704 1.00 83.38 167 THR A CA 1
ATOM 1347 C C . THR A 1 167 ? -0.727 -7.193 -1.423 1.00 83.38 167 THR A C 1
ATOM 1349 O O . THR A 1 167 ? -1.570 -6.359 -1.104 1.00 83.38 167 THR A O 1
ATOM 1352 N N . ALA A 1 168 ? 0.144 -6.952 -2.409 1.00 82.06 168 ALA A N 1
ATOM 1353 C CA . ALA A 1 168 ? 0.201 -5.680 -3.121 1.00 82.06 168 ALA A CA 1
ATOM 1354 C C . ALA A 1 168 ? -1.125 -5.342 -3.822 1.00 82.06 168 ALA A C 1
ATOM 1356 O O . ALA A 1 168 ? -1.500 -4.174 -3.886 1.00 82.06 168 ALA A O 1
ATOM 1357 N N . HIS A 1 169 ? -1.854 -6.348 -4.313 1.00 83.94 169 HIS A N 1
ATOM 1358 C CA . HIS A 1 169 ? -3.127 -6.156 -5.008 1.00 83.94 169 HIS A CA 1
ATOM 1359 C C . HIS A 1 169 ? -4.247 -5.649 -4.096 1.00 83.94 169 HIS A C 1
ATOM 1361 O O . HIS A 1 169 ? -5.126 -4.958 -4.599 1.00 83.94 169 HIS A O 1
ATOM 1367 N N . LEU A 1 170 ? -4.182 -5.913 -2.786 1.00 84.31 170 LEU A N 1
ATOM 1368 C CA . LEU A 1 170 ? -5.146 -5.396 -1.809 1.00 84.31 170 LEU A CA 1
ATOM 1369 C C . LEU A 1 170 ? -5.113 -3.861 -1.768 1.00 84.31 170 LEU A C 1
ATOM 1371 O O . LEU A 1 170 ? -6.136 -3.192 -1.684 1.00 84.31 170 LEU A O 1
ATOM 1375 N N . PHE A 1 171 ? -3.923 -3.276 -1.897 1.00 82.06 171 PHE A N 1
ATOM 1376 C CA . PHE A 1 171 ? -3.721 -1.833 -1.745 1.00 82.06 171 PHE A CA 1
ATOM 1377 C C . PHE A 1 171 ? -3.729 -1.065 -3.069 1.00 82.06 171 PHE A C 1
ATOM 1379 O O . PHE A 1 171 ? -3.731 0.169 -3.073 1.00 82.06 171 PHE A O 1
ATOM 1386 N N . VAL A 1 172 ? -3.755 -1.770 -4.201 1.00 77.69 172 VAL A N 1
ATOM 1387 C CA . VAL A 1 172 ? -3.879 -1.159 -5.523 1.00 77.69 172 VAL A CA 1
ATOM 1388 C C . VAL A 1 172 ? -5.350 -1.158 -5.906 1.00 77.69 172 VAL A C 1
ATOM 1390 O O . VAL A 1 172 ? -5.899 -2.174 -6.325 1.00 77.69 172 VAL A O 1
ATOM 1393 N N . GLN A 1 173 ? -5.990 0.011 -5.824 1.00 64.69 173 GLN A N 1
ATOM 1394 C CA . GLN A 1 173 ? -7.287 0.203 -6.464 1.00 64.69 173 GLN A CA 1
ATOM 1395 C C . GLN A 1 173 ? -7.112 -0.026 -7.966 1.00 64.69 173 GLN A C 1
ATOM 1397 O O . GLN A 1 173 ? -6.622 0.843 -8.693 1.00 64.69 173 GLN A O 1
ATOM 1402 N N . LYS A 1 174 ? -7.535 -1.200 -8.448 1.00 55.38 174 LYS A N 1
ATOM 1403 C CA . LYS A 1 174 ? -7.879 -1.362 -9.858 1.00 55.38 174 LYS A CA 1
ATOM 1404 C C . LYS A 1 174 ? -8.868 -0.244 -10.143 1.00 55.38 174 LYS A C 1
ATOM 1406 O O . LYS A 1 174 ? -9.884 -0.133 -9.459 1.00 55.38 174 LYS A O 1
ATOM 1411 N N . SER A 1 175 ? -8.550 0.625 -11.093 1.00 45.38 175 SER A N 1
ATOM 1412 C CA . SER A 1 175 ? -9.458 1.653 -11.591 1.00 45.38 175 SER A CA 1
ATOM 1413 C C . SER A 1 175 ? -10.628 0.933 -12.271 1.00 45.38 175 SER A C 1
ATOM 1415 O O . SER A 1 175 ? -10.687 0.780 -13.487 1.00 45.38 175 SER A O 1
ATOM 1417 N N . SER A 1 176 ? -11.543 0.428 -11.443 1.00 51.22 176 SER A N 1
ATOM 1418 C CA . SER A 1 176 ? -12.686 -0.408 -11.800 1.00 51.22 176 SER A CA 1
ATOM 1419 C C . SER A 1 176 ? -13.623 0.317 -12.763 1.00 51.22 176 SER A C 1
ATOM 1421 O O . SER A 1 176 ? -14.339 -0.320 -13.522 1.00 51.22 176 SER A O 1
ATOM 1423 N N . ALA A 1 177 ? -13.546 1.648 -12.846 1.00 50.62 177 ALA A N 1
ATOM 1424 C CA . ALA A 1 177 ? -14.302 2.437 -13.811 1.00 50.62 177 ALA A CA 1
ATOM 1425 C C . ALA A 1 177 ? -14.171 1.928 -15.264 1.00 50.62 177 ALA A C 1
ATOM 1427 O O . ALA A 1 177 ? -15.162 1.934 -15.983 1.00 50.62 177 ALA A O 1
ATOM 1428 N N . ARG A 1 178 ? -13.003 1.413 -15.688 1.00 50.16 178 ARG A N 1
ATOM 1429 C CA . ARG A 1 178 ? -12.788 0.912 -17.066 1.00 50.16 178 ARG A CA 1
ATOM 1430 C C . ARG A 1 178 ? -13.108 -0.570 -17.288 1.00 50.16 178 ARG A C 1
ATOM 1432 O O . ARG A 1 178 ? -13.103 -1.024 -18.425 1.00 50.16 178 ARG A O 1
ATOM 1439 N N . THR A 1 179 ? -13.357 -1.338 -16.233 1.00 48.25 179 THR A N 1
ATOM 1440 C CA . THR A 1 179 ? -13.661 -2.782 -16.323 1.00 48.25 179 THR A CA 1
ATOM 1441 C C . THR A 1 179 ? -14.934 -3.167 -15.582 1.00 48.25 179 THR A C 1
ATOM 1443 O O . THR A 1 179 ? -15.251 -4.351 -15.491 1.00 48.25 179 THR A O 1
ATOM 1446 N N . SER A 1 180 ? -15.650 -2.190 -15.024 1.00 52.09 180 SER A N 1
ATOM 1447 C CA . SER A 1 180 ? -16.929 -2.415 -14.369 1.00 52.09 180 SER A CA 1
ATOM 1448 C C . SER A 1 180 ? -17.886 -3.063 -15.367 1.00 52.09 180 SER A C 1
ATOM 1450 O O . SER A 1 180 ? -17.898 -2.710 -16.549 1.00 52.09 180 SER A O 1
ATOM 1452 N N . GLY A 1 181 ? -18.705 -4.009 -14.900 1.00 56.41 181 GLY A N 1
ATOM 1453 C CA . GLY A 1 181 ? -19.739 -4.632 -15.734 1.00 56.41 181 GLY A CA 1
ATOM 1454 C C . GLY A 1 181 ? -20.663 -3.600 -16.392 1.00 56.41 181 GLY A C 1
ATOM 1455 O O . GLY A 1 181 ? -21.162 -3.847 -17.478 1.00 56.41 181 GLY A O 1
ATOM 1456 N N . ARG A 1 182 ? -20.796 -2.406 -15.793 1.00 54.84 182 ARG A N 1
ATOM 1457 C CA . ARG A 1 182 ? -21.502 -1.248 -16.358 1.00 54.84 182 ARG A CA 1
ATOM 1458 C C . ARG A 1 182 ? -20.846 -0.699 -17.628 1.00 54.84 182 ARG A C 1
ATOM 1460 O O . ARG A 1 182 ? -21.538 -0.524 -18.617 1.00 54.84 182 ARG A O 1
ATOM 1467 N N . TYR A 1 183 ? -19.525 -0.505 -17.626 1.00 57.12 183 TYR A N 1
ATOM 1468 C CA . TYR A 1 183 ? -18.784 -0.062 -18.814 1.00 57.12 183 TYR 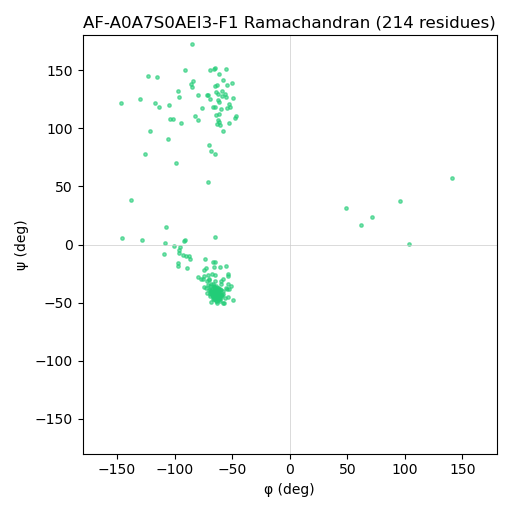A CA 1
ATOM 1469 C C . TYR A 1 183 ? -18.804 -1.119 -19.931 1.00 57.12 183 TYR A C 1
ATOM 1471 O O . TYR A 1 183 ? -18.893 -0.781 -21.106 1.00 57.12 183 TYR A O 1
ATOM 1479 N N . ARG A 1 184 ? -18.768 -2.414 -19.574 1.00 57.75 184 ARG A N 1
ATOM 1480 C CA . ARG A 1 184 ? -18.944 -3.507 -20.550 1.00 57.75 184 ARG A CA 1
ATOM 1481 C C . ARG A 1 184 ? -20.360 -3.558 -21.125 1.00 57.75 184 ARG A C 1
ATOM 1483 O O . ARG A 1 184 ? -20.490 -3.708 -22.329 1.00 57.75 184 ARG A O 1
ATOM 1490 N N . ALA A 1 185 ? -21.387 -3.378 -20.296 1.00 60.78 185 ALA A N 1
ATOM 1491 C CA . ALA A 1 185 ? -22.778 -3.340 -20.745 1.00 60.78 185 ALA A CA 1
ATOM 1492 C C . ALA A 1 185 ? -23.079 -2.119 -21.635 1.00 60.78 185 ALA A C 1
ATOM 1494 O O . ALA A 1 185 ? -23.864 -2.231 -22.570 1.00 60.78 185 ALA A O 1
ATOM 1495 N N . GLU A 1 186 ? -22.437 -0.972 -21.386 1.00 60.03 186 GLU A N 1
ATOM 1496 C CA . GLU A 1 186 ? -22.507 0.202 -22.271 1.00 60.03 186 GLU A CA 1
ATOM 1497 C C . GLU A 1 186 ? -21.781 -0.040 -23.611 1.00 60.03 186 GLU A C 1
ATOM 1499 O O . GLU A 1 186 ? -22.275 0.375 -24.655 1.00 60.03 186 GLU A O 1
ATOM 1504 N N . LEU A 1 187 ? -20.662 -0.777 -23.613 1.00 55.56 187 LEU A N 1
ATOM 1505 C CA . LEU A 1 187 ? -19.916 -1.132 -24.830 1.00 55.56 187 LEU A CA 1
ATOM 1506 C C . LEU A 1 187 ? -20.551 -2.256 -25.663 1.00 55.56 187 LEU A C 1
ATOM 1508 O O . LEU A 1 187 ? -20.367 -2.276 -26.876 1.00 55.56 187 LEU A O 1
ATOM 1512 N N . GLU A 1 188 ? -21.283 -3.193 -25.057 1.00 59.62 188 GLU A N 1
ATOM 1513 C CA . GLU A 1 188 ? -21.923 -4.309 -25.779 1.00 59.62 188 GLU A CA 1
ATOM 1514 C C . GLU A 1 188 ? -23.041 -3.851 -26.738 1.00 59.62 188 GLU A C 1
ATOM 1516 O O . GLU A 1 188 ? -23.428 -4.608 -27.629 1.00 59.62 188 GLU A O 1
ATOM 1521 N N . GLY A 1 189 ? -23.521 -2.606 -26.612 1.00 61.28 189 GLY A N 1
ATOM 1522 C CA . GLY A 1 189 ? -24.459 -1.980 -27.552 1.00 61.28 189 GLY A CA 1
ATOM 1523 C C . GLY A 1 189 ? -23.814 -1.071 -28.607 1.00 61.28 189 GLY A C 1
ATOM 1524 O O . GLY A 1 189 ? -24.459 -0.747 -29.605 1.00 61.28 189 GLY A O 1
ATOM 1525 N N . GLU A 1 190 ? -22.557 -0.661 -28.426 1.00 60.94 190 GLU A N 1
ATOM 1526 C CA . GLU A 1 190 ? -21.867 0.251 -29.337 1.00 60.94 190 GLU A CA 1
ATOM 1527 C C . GLU A 1 190 ? -20.926 -0.534 -30.254 1.00 60.94 190 GLU A C 1
ATOM 1529 O O . GLU A 1 190 ? -19.864 -1.013 -29.856 1.00 60.94 190 GLU A O 1
ATOM 1534 N N . SER A 1 191 ? -21.299 -0.654 -31.531 1.00 67.38 191 SER A N 1
ATOM 1535 C CA . SER A 1 191 ? -20.391 -1.153 -32.562 1.00 67.38 191 SER A CA 1
ATOM 1536 C C . SER A 1 191 ? -19.112 -0.317 -32.538 1.00 67.38 191 SER A C 1
ATOM 1538 O O . SER A 1 191 ? -19.165 0.890 -32.785 1.00 67.38 191 SER A O 1
ATOM 1540 N N . PHE A 1 192 ? -17.974 -0.948 -32.242 1.00 67.25 192 PHE A N 1
ATOM 1541 C CA . PHE A 1 192 ? -16.675 -0.285 -32.214 1.00 67.25 192 PHE A CA 1
ATOM 1542 C C . PHE A 1 192 ? -16.426 0.453 -33.539 1.00 67.25 192 PHE A C 1
ATOM 1544 O O . PHE A 1 192 ? -16.117 -0.151 -34.566 1.00 67.25 192 PHE A O 1
ATOM 1551 N N . MET A 1 193 ? -16.565 1.777 -33.508 1.00 67.06 193 MET A N 1
ATOM 1552 C CA . MET A 1 193 ? -16.182 2.670 -34.591 1.00 67.06 193 MET A CA 1
ATOM 1553 C C . MET A 1 193 ? -14.875 3.336 -34.163 1.00 67.06 193 MET A C 1
ATOM 1555 O O . MET A 1 193 ? -14.898 4.165 -33.250 1.00 67.06 193 MET A O 1
ATOM 1559 N N . PRO A 1 194 ? -13.723 2.986 -34.759 1.00 71.44 194 PRO A N 1
ATOM 1560 C CA . PRO A 1 194 ? -12.465 3.631 -34.415 1.00 71.44 194 PRO A CA 1
ATOM 1561 C C . PRO A 1 194 ? -12.557 5.126 -34.746 1.00 71.44 194 PRO A C 1
ATOM 1563 O O . PRO A 1 194 ? -12.514 5.525 -35.909 1.00 71.44 194 PRO A O 1
ATOM 1566 N N . GLN A 1 195 ? -12.701 5.966 -33.720 1.00 69.62 195 GLN A N 1
ATOM 1567 C CA . GLN A 1 195 ? -12.685 7.414 -33.885 1.00 69.62 195 GLN A CA 1
ATOM 1568 C C . GLN A 1 195 ? -11.234 7.888 -33.930 1.00 69.62 195 GLN A C 1
ATOM 1570 O O . GLN A 1 195 ? -10.503 7.826 -32.941 1.00 69.62 195 GLN A O 1
ATOM 1575 N N . LEU A 1 196 ? -10.801 8.343 -35.103 1.00 71.38 196 LEU A N 1
ATOM 1576 C CA . LEU A 1 196 ? -9.511 9.004 -35.253 1.00 71.38 196 LEU A CA 1
ATOM 1577 C C . LEU A 1 196 ? -9.579 10.385 -34.602 1.00 71.38 196 LEU A C 1
ATOM 1579 O O . LEU A 1 196 ? -10.456 11.189 -34.917 1.00 71.38 196 LEU A O 1
ATOM 1583 N N . ASP A 1 197 ? -8.613 10.669 -33.733 1.00 79.88 197 ASP A N 1
ATOM 1584 C CA . ASP A 1 197 ? -8.442 11.991 -33.139 1.00 79.88 197 ASP A CA 1
ATOM 1585 C C . ASP A 1 197 ? -8.338 13.071 -34.238 1.00 79.88 197 ASP A C 1
ATOM 1587 O O . ASP A 1 197 ? -7.654 12.900 -35.259 1.00 79.88 197 ASP A O 1
ATOM 1591 N N . GLN A 1 198 ? -9.017 14.201 -34.030 1.00 78.56 198 GLN A N 1
ATOM 1592 C CA . GLN A 1 198 ? -9.065 15.328 -34.968 1.00 78.56 198 GLN A CA 1
ATOM 1593 C C . GLN A 1 198 ? -7.666 15.896 -35.249 1.00 78.56 198 GLN A C 1
ATOM 1595 O O . GLN A 1 198 ? -7.371 16.389 -36.343 1.00 78.56 198 GLN A O 1
ATOM 1600 N N . LEU A 1 199 ? -6.774 15.820 -34.258 1.00 77.19 199 LEU A N 1
ATOM 1601 C CA . LEU A 1 199 ? -5.377 16.219 -34.406 1.00 77.19 199 LEU A CA 1
ATOM 1602 C C . LEU A 1 199 ? -4.607 15.258 -35.319 1.00 77.19 199 LEU A C 1
ATOM 1604 O O . LEU A 1 199 ? -3.886 15.710 -36.213 1.00 77.19 199 LEU A O 1
ATOM 1608 N N . SER A 1 200 ? -4.821 13.950 -35.160 1.00 81.19 200 SER A N 1
ATOM 1609 C CA . SER A 1 200 ? -4.216 12.929 -36.024 1.00 81.19 200 SER A CA 1
ATOM 1610 C C . SER A 1 200 ? -4.672 13.060 -37.477 1.00 81.19 200 SER A C 1
ATOM 1612 O O . SER A 1 200 ? -3.845 12.997 -38.388 1.00 81.19 200 SER A O 1
ATOM 1614 N N . THR A 1 201 ? -5.957 13.332 -37.721 1.00 82.12 201 THR A N 1
ATOM 1615 C CA . THR A 1 201 ? -6.472 13.574 -39.083 1.00 82.12 201 THR A CA 1
ATOM 1616 C C . THR A 1 201 ? -5.874 14.830 -39.714 1.00 82.12 201 THR A C 1
ATOM 1618 O O . THR A 1 201 ? -5.512 14.808 -40.891 1.00 82.12 201 THR A O 1
ATOM 1621 N N . ARG A 1 202 ? -5.686 15.912 -38.945 1.00 80.50 202 ARG A N 1
ATOM 1622 C CA . ARG A 1 202 ? -5.018 17.131 -39.437 1.00 80.50 202 ARG A CA 1
ATOM 1623 C C . ARG A 1 202 ? -3.555 16.902 -39.808 1.00 80.50 202 ARG A C 1
ATOM 1625 O O . ARG A 1 202 ? -3.103 17.432 -40.821 1.00 80.50 202 ARG A O 1
ATOM 1632 N N . ILE A 1 203 ? -2.818 16.129 -39.014 1.00 80.81 203 ILE A N 1
ATOM 1633 C CA . ILE A 1 203 ? -1.416 15.794 -39.304 1.00 80.81 203 ILE A CA 1
ATOM 1634 C C . ILE A 1 203 ? -1.339 14.911 -40.551 1.00 80.81 203 ILE A C 1
ATOM 1636 O O . ILE A 1 203 ? -0.595 15.227 -41.477 1.00 80.81 203 ILE A O 1
ATOM 1640 N N . ALA A 1 204 ? -2.170 13.871 -40.632 1.00 80.00 204 ALA A N 1
ATOM 1641 C CA . ALA A 1 204 ? -2.232 13.000 -41.802 1.00 80.00 204 ALA A CA 1
ATOM 1642 C C . ALA A 1 204 ? -2.572 13.782 -43.084 1.00 80.00 204 ALA A C 1
ATOM 1644 O O . ALA A 1 204 ? -1.959 13.559 -44.125 1.00 80.00 204 ALA A O 1
ATOM 1645 N N . ALA A 1 205 ? -3.491 14.750 -43.007 1.00 77.06 205 ALA A N 1
ATOM 1646 C CA . ALA A 1 205 ? -3.853 15.602 -44.139 1.00 77.06 205 ALA A CA 1
ATOM 1647 C C . ALA A 1 205 ? -2.701 16.506 -44.614 1.00 77.06 205 ALA A C 1
ATOM 1649 O O . ALA A 1 205 ? -2.600 16.779 -45.807 1.00 77.06 205 ALA A O 1
ATOM 1650 N N . ARG A 1 206 ? -1.812 16.946 -43.713 1.00 77.31 206 ARG A N 1
ATOM 1651 C CA . ARG A 1 206 ? -0.640 17.768 -44.069 1.00 77.31 206 ARG A CA 1
ATOM 1652 C C . ARG A 1 206 ? 0.440 16.994 -44.820 1.00 77.31 206 ARG A C 1
ATOM 1654 O O . ARG A 1 206 ? 1.189 17.604 -45.574 1.00 77.31 206 ARG A O 1
ATOM 1661 N N . HIS A 1 207 ? 0.515 15.681 -44.619 1.00 70.69 207 HIS A N 1
ATOM 1662 C CA . HIS A 1 207 ? 1.544 14.831 -45.220 1.00 70.69 207 HIS A CA 1
ATOM 1663 C C . HIS A 1 207 ? 1.071 14.058 -46.457 1.00 70.69 207 HIS A C 1
ATOM 1665 O O . HIS A 1 207 ? 1.876 13.358 -47.067 1.00 70.69 207 HIS A O 1
ATOM 1671 N N . ARG A 1 208 ? -0.200 14.188 -46.868 1.00 68.44 208 ARG A N 1
ATOM 1672 C CA . ARG A 1 208 ? -0.678 13.599 -48.127 1.00 68.44 208 ARG A CA 1
ATOM 1673 C C . ARG A 1 208 ? -0.192 14.440 -49.318 1.00 68.44 208 ARG A C 1
ATOM 1675 O O . ARG A 1 208 ? -0.597 15.599 -49.429 1.00 68.44 208 ARG A O 1
ATOM 1682 N N . PRO A 1 209 ? 0.634 13.895 -50.230 1.00 66.56 209 PRO A N 1
ATOM 1683 C CA . PRO A 1 209 ? 0.946 14.577 -51.479 1.00 66.56 209 PRO A CA 1
ATOM 1684 C C . PRO A 1 209 ? -0.337 14.714 -52.312 1.00 66.56 209 PRO A C 1
ATOM 1686 O O . PRO A 1 209 ? -1.079 13.752 -52.492 1.00 66.56 209 PRO A O 1
ATOM 1689 N N . ARG A 1 210 ? -0.612 15.922 -52.817 1.00 61.25 210 ARG A N 1
ATOM 1690 C CA . ARG A 1 210 ? -1.843 16.292 -53.551 1.00 61.25 210 ARG A CA 1
ATOM 1691 C C . ARG A 1 210 ? -2.043 15.581 -54.906 1.00 61.25 210 ARG A C 1
ATOM 1693 O O . ARG A 1 210 ? -2.972 15.931 -55.622 1.00 61.25 210 ARG A O 1
ATOM 1700 N N . SER A 1 211 ? -1.204 14.617 -55.276 1.00 60.19 211 SER A N 1
ATOM 1701 C CA . SER A 1 211 ? -1.148 14.059 -56.634 1.00 60.19 211 SER A CA 1
ATOM 1702 C C . SER A 1 211 ? -1.008 12.534 -56.686 1.00 60.19 211 SER A C 1
ATOM 1704 O O . SER A 1 211 ? -0.284 12.020 -57.534 1.00 60.19 211 SER A O 1
ATOM 1706 N N . ALA A 1 212 ? -1.663 11.797 -55.791 1.00 57.44 212 ALA A N 1
ATOM 1707 C CA . ALA A 1 212 ? -1.818 10.353 -55.962 1.00 57.44 212 ALA A CA 1
ATOM 1708 C C . ALA A 1 212 ? -3.306 10.037 -56.183 1.00 57.44 212 ALA A C 1
ATOM 1710 O O . ALA A 1 212 ? -4.109 10.350 -55.298 1.00 57.44 212 ALA A O 1
ATOM 1711 N N . PRO A 1 213 ? -3.700 9.474 -57.341 1.00 57.34 213 PRO A N 1
ATOM 1712 C CA . PRO A 1 213 ? -5.060 8.995 -57.523 1.00 57.34 213 PRO A CA 1
ATOM 1713 C C . PRO A 1 213 ? -5.308 7.822 -56.569 1.00 57.34 213 PRO A C 1
ATOM 1715 O O . PRO A 1 213 ? -4.456 6.951 -56.392 1.00 57.34 213 PRO A O 1
ATOM 1718 N N . LEU A 1 214 ? -6.479 7.830 -55.933 1.00 56.75 214 LEU A N 1
ATOM 1719 C CA . LEU A 1 214 ? -7.030 6.659 -55.262 1.00 56.75 214 LEU A CA 1
ATOM 1720 C C . LEU A 1 214 ? -7.293 5.620 -56.356 1.00 56.75 214 LEU A C 1
ATOM 1722 O O . LEU A 1 214 ? -8.125 5.861 -57.225 1.00 56.75 214 LEU A O 1
ATOM 1726 N N . HIS A 1 215 ? -6.536 4.524 -56.358 1.00 49.34 215 HIS A N 1
ATOM 1727 C CA . HIS A 1 215 ? -6.886 3.362 -57.168 1.00 49.34 215 HIS A CA 1
ATOM 1728 C C . HIS A 1 215 ? -8.244 2.827 -56.689 1.00 49.34 215 HIS A C 1
ATOM 1730 O O . HIS A 1 215 ? -8.402 2.571 -55.492 1.00 49.34 215 HIS A O 1
ATOM 1736 N N . GLU A 1 216 ? -9.196 2.724 -57.622 1.00 39.88 216 GLU A N 1
ATOM 1737 C CA . GLU A 1 216 ? -10.344 1.808 -57.537 1.00 39.88 216 GLU A CA 1
ATOM 1738 C C . GLU A 1 216 ? -9.875 0.349 -57.595 1.00 39.88 216 GLU A C 1
ATOM 1740 O O . GLU A 1 216 ? -8.875 0.077 -58.307 1.00 39.88 216 GLU A O 1
#

Secondary structure (DSSP, 8-state):
--HHHHHHHHHHHHHHHHHSS-------------------SS-S-TT---HHHHHHHHHHHHHHHHHHHHHHHHHH--------HHHHHHHHHHHHHHHHHHHHHHHTT-TTS-EETTT---TTS-HHHHHHHHHHHHHHHHH--EE-HHHHHHHHHHHHHH-SS--HHHHS---GGGTSHHHHHHHTTS-------HHHHHHHHHHS-TT-----

Solvent-accessible surface area (backbone atoms only — not comparable to full-atom values): 13695 Å² total; per-residue (Å²): 136,68,76,63,58,60,56,54,52,53,51,51,51,56,53,57,62,63,74,73,59,79,93,65,95,77,78,78,70,80,77,87,72,79,86,76,78,80,70,76,95,60,80,89,64,84,80,70,55,59,71,68,58,46,51,50,52,54,51,52,52,51,52,51,53,52,49,50,54,49,54,57,43,74,73,76,55,84,91,66,79,85,68,50,72,70,56,47,51,52,50,52,51,53,50,52,51,53,52,45,58,51,47,53,62,36,17,69,71,28,96,82,67,38,46,32,54,89,44,56,52,72,83,90,58,57,69,70,55,51,63,64,47,42,66,61,51,50,50,23,58,74,68,66,45,70,39,48,72,68,64,46,54,53,51,50,52,53,52,60,74,70,44,90,62,90,59,68,69,79,76,49,78,70,72,47,77,81,68,32,70,66,49,50,60,60,46,77,74,49,79,89,68,90,79,76,53,71,67,58,53,52,53,53,61,71,71,54,72,95,80,70,82,81,81,129